Protein AF-0000000084445147 (afdb_homodimer)

Structure (mmCIF, N/CA/C/O backbone):
data_AF-0000000084445147-model_v1
#
loop_
_entity.id
_entity.type
_entity.pdbx_description
1 polymer 'YCII-related domain-containing protein'
#
loop_
_atom_site.group_PDB
_atom_site.id
_atom_site.type_symbol
_atom_site.label_atom_id
_atom_site.label_alt_id
_atom_site.label_comp_id
_atom_site.label_asym_id
_atom_site.label_entity_id
_atom_site.label_seq_id
_atom_site.pdbx_PDB_ins_code
_atom_site.Cartn_x
_atom_site.Cartn_y
_atom_site.Cartn_z
_atom_site.occupancy
_atom_site.B_iso_or_equiv
_atom_site.auth_seq_id
_atom_site.auth_comp_id
_atom_site.auth_asym_id
_atom_site.auth_atom_id
_atom_site.pdbx_PDB_model_num
ATOM 1 N N . MET A 1 1 ? 4.684 5.816 -13.812 1 94.81 1 MET A N 1
ATOM 2 C CA . MET A 1 1 ? 4.074 6.375 -12.609 1 94.81 1 MET A CA 1
ATOM 3 C C . MET A 1 1 ? 3.615 5.262 -11.672 1 94.81 1 MET A C 1
ATOM 5 O O . MET A 1 1 ? 3.178 4.203 -12.125 1 94.81 1 MET A O 1
ATOM 9 N N . PRO A 1 2 ? 3.645 5.453 -10.352 1 98.25 2 PRO A N 1
ATOM 10 C CA . PRO A 1 2 ? 3.295 4.391 -9.398 1 98.25 2 PRO A CA 1
ATOM 11 C C . PRO A 1 2 ? 1.787 4.203 -9.258 1 98.25 2 PRO A C 1
ATOM 13 O O . PRO A 1 2 ? 1.031 5.176 -9.328 1 98.25 2 PRO A O 1
ATOM 16 N N . PHE A 1 3 ? 1.364 3.01 -9.039 1 98.88 3 PHE A N 1
ATOM 17 C CA . PHE A 1 3 ? -0.008 2.613 -8.75 1 98.88 3 PHE A CA 1
ATOM 18 C C . PHE A 1 3 ? -0.056 1.665 -7.559 1 98.88 3 PHE A C 1
ATOM 20 O O . PHE A 1 3 ? 0.741 0.729 -7.473 1 98.88 3 PHE A O 1
ATOM 27 N N . MET A 1 4 ? -0.924 1.934 -6.645 1 98.94 4 MET A N 1
ATOM 28 C CA . MET A 1 4 ? -1.245 0.928 -5.637 1 98.94 4 MET A CA 1
ATOM 29 C C . MET A 1 4 ? -2.209 -0.114 -6.191 1 98.94 4 MET A C 1
ATOM 31 O O . MET A 1 4 ? -3.234 0.235 -6.781 1 98.94 4 MET A O 1
ATOM 35 N N . VAL A 1 5 ? -1.89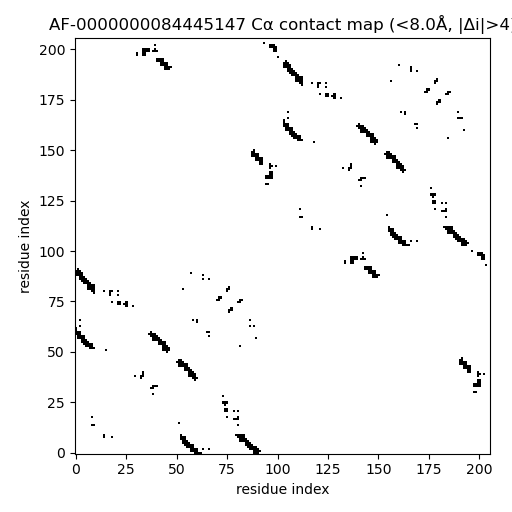1 -1.347 -6.051 1 98.94 5 VAL A N 1
ATOM 36 C CA . VAL A 1 5 ? -2.781 -2.471 -6.32 1 98.94 5 VAL A CA 1
ATOM 37 C C . VAL A 1 5 ? -3.15 -3.162 -5.008 1 98.94 5 VAL A C 1
ATOM 39 O O . VAL A 1 5 ? -2.273 -3.619 -4.273 1 98.94 5 VAL A O 1
ATOM 42 N N . LEU A 1 6 ? -4.359 -3.141 -4.695 1 98.94 6 LEU A N 1
ATOM 43 C CA . LEU A 1 6 ? -4.922 -3.891 -3.578 1 98.94 6 LEU A CA 1
ATOM 44 C C . LEU A 1 6 ? -5.816 -5.02 -4.078 1 98.94 6 LEU A C 1
ATOM 46 O O . LEU A 1 6 ? -6.812 -4.773 -4.766 1 98.94 6 LEU A O 1
ATOM 50 N N . ALA A 1 7 ? -5.434 -6.203 -3.768 1 98.94 7 ALA A N 1
ATOM 51 C CA . ALA A 1 7 ? -6.145 -7.359 -4.301 1 98.94 7 ALA A CA 1
ATOM 52 C C . ALA A 1 7 ? -6.48 -8.352 -3.195 1 98.94 7 ALA A C 1
ATOM 54 O O . ALA A 1 7 ? -5.594 -8.805 -2.465 1 98.94 7 ALA A O 1
ATOM 55 N N . TYR A 1 8 ? -7.711 -8.727 -3.074 1 98.88 8 TYR A N 1
ATOM 56 C CA . TYR A 1 8 ? -8.148 -9.688 -2.068 1 98.88 8 TYR A CA 1
ATOM 57 C C . TYR A 1 8 ? -8.414 -11.047 -2.691 1 98.88 8 TYR A C 1
ATOM 59 O O . TYR A 1 8 ? -8.945 -11.141 -3.801 1 98.88 8 TYR A O 1
ATOM 67 N N . ASP A 1 9 ? -8.055 -12.008 -1.908 1 98.88 9 ASP A N 1
ATOM 68 C CA . ASP A 1 9 ? -8.266 -13.398 -2.318 1 98.88 9 ASP A CA 1
ATOM 69 C C . ASP A 1 9 ? -9.75 -13.75 -2.318 1 98.88 9 ASP A C 1
ATOM 71 O O . ASP A 1 9 ? -10.547 -13.109 -1.633 1 98.88 9 ASP A O 1
ATOM 75 N N . GLY A 1 10 ? -10.031 -14.758 -3.174 1 98.62 10 GLY A N 1
ATOM 76 C CA . GLY A 1 10 ? -11.344 -15.359 -3.008 1 98.62 10 GLY A CA 1
ATOM 77 C C . GLY A 1 10 ? -11.617 -15.82 -1.589 1 98.62 10 GLY A C 1
ATOM 78 O O . GLY A 1 10 ? -10.688 -16.031 -0.81 1 98.62 10 GLY A O 1
ATOM 79 N N . LYS A 1 11 ? -12.922 -15.984 -1.274 1 97.44 11 LYS A N 1
ATOM 80 C CA . LYS A 1 11 ? -13.281 -16.312 0.104 1 97.44 11 LYS A CA 1
ATOM 81 C C . LYS A 1 11 ? -13.797 -17.734 0.216 1 97.44 11 LYS A C 1
ATOM 83 O O . LYS A 1 11 ? -14.117 -18.203 1.312 1 97.44 11 LYS A O 1
ATOM 88 N N . ASP A 1 12 ? -13.859 -18.422 -0.897 1 98 12 ASP A N 1
ATOM 89 C CA . ASP A 1 12 ? -14.352 -19.797 -0.892 1 98 12 ASP A CA 1
ATOM 90 C C . ASP A 1 12 ? -13.336 -20.734 -0.235 1 98 12 ASP A C 1
ATOM 92 O O . ASP A 1 12 ? -12.188 -20.359 -0.016 1 98 12 ASP A O 1
ATOM 96 N N . ALA A 1 13 ? -13.711 -21.969 0.063 1 97.69 13 ALA A N 1
ATOM 97 C CA . ALA A 1 13 ? -12.914 -22.938 0.823 1 97.69 13 ALA A CA 1
ATOM 98 C C . ALA A 1 13 ? -11.633 -23.297 0.086 1 97.69 13 ALA A C 1
ATOM 100 O O . ALA A 1 13 ? -10.633 -23.656 0.709 1 97.69 13 ALA A O 1
ATOM 101 N N . GLU A 1 14 ? -11.555 -23.141 -1.225 1 97.94 14 GLU A N 1
ATOM 102 C CA . GLU A 1 14 ? -10.406 -23.547 -2.033 1 97.94 14 GLU A CA 1
ATOM 103 C C . GLU A 1 14 ? -9.406 -22.406 -2.197 1 97.94 14 GLU A C 1
ATOM 105 O O . GLU A 1 14 ? -8.312 -22.609 -2.719 1 97.94 14 GLU A O 1
ATOM 110 N N . ALA A 1 15 ? -9.727 -21.281 -1.734 1 97.88 15 ALA A N 1
ATOM 111 C CA . ALA A 1 15 ? -8.938 -20.078 -1.981 1 97.88 15 ALA A CA 1
ATOM 112 C C . ALA A 1 15 ? -7.52 -20.234 -1.439 1 97.88 15 ALA A C 1
ATOM 114 O O . ALA A 1 15 ? -6.547 -19.938 -2.141 1 97.88 15 ALA A O 1
ATOM 115 N N . PRO A 1 16 ? -7.41 -20.734 -0.18 1 97.69 16 PRO A N 1
ATOM 116 C CA . PRO A 1 16 ? -6.039 -20.859 0.322 1 97.69 16 PRO A CA 1
ATOM 117 C C . PRO A 1 16 ? -5.188 -21.812 -0.513 1 97.69 16 PRO A C 1
ATOM 119 O O . PRO A 1 16 ? -4.02 -21.516 -0.79 1 97.69 16 PRO A O 1
ATOM 122 N N . ALA A 1 17 ? -5.691 -22.875 -0.902 1 98.12 17 ALA A N 1
ATOM 123 C CA . ALA A 1 17 ? -4.957 -23.844 -1.714 1 98.12 17 ALA A CA 1
ATOM 124 C C . ALA A 1 17 ? -4.605 -23.25 -3.078 1 98.12 17 ALA A C 1
ATOM 126 O O . ALA A 1 17 ? -3.516 -23.5 -3.604 1 98.12 17 ALA A O 1
ATOM 127 N N . ARG A 1 18 ? -5.551 -22.5 -3.713 1 98.06 18 ARG A N 1
ATOM 128 C CA . ARG A 1 18 ? -5.309 -21.828 -4.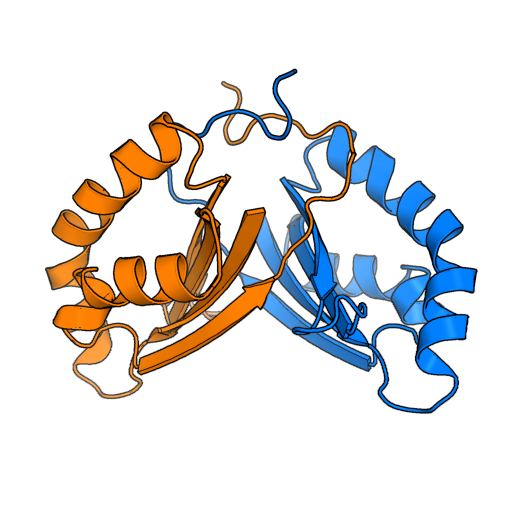988 1 98.06 18 ARG A CA 1
ATOM 129 C C . ARG A 1 18 ? -4.125 -20.875 -4.891 1 98.06 18 ARG A C 1
ATOM 131 O O . ARG A 1 18 ? -3.273 -20.828 -5.781 1 98.06 18 ARG A O 1
ATOM 138 N N . ARG A 1 19 ? -4.062 -20.094 -3.836 1 98.81 19 ARG A N 1
ATOM 139 C CA . ARG A 1 19 ? -2.959 -19.156 -3.633 1 98.81 19 ARG A CA 1
ATOM 140 C C . ARG A 1 19 ? -1.632 -19.891 -3.502 1 98.81 19 ARG A C 1
ATOM 142 O O . ARG A 1 19 ? -0.643 -19.516 -4.137 1 98.81 19 ARG A O 1
ATOM 149 N N . GLN A 1 20 ? -1.621 -20.891 -2.641 1 98.5 20 GLN A N 1
ATOM 150 C CA . GLN A 1 20 ? -0.388 -21.641 -2.414 1 98.5 20 GLN A CA 1
ATOM 151 C C . GLN A 1 20 ? 0.131 -22.25 -3.713 1 98.5 20 GLN A C 1
ATOM 153 O O . GLN A 1 20 ? 1.334 -22.234 -3.98 1 98.5 20 GLN A O 1
ATOM 158 N N . ALA A 1 21 ? -0.75 -22.766 -4.523 1 98.69 21 ALA A N 1
ATOM 159 C CA . ALA A 1 21 ? -0.381 -23.422 -5.773 1 98.69 21 ALA A CA 1
ATOM 160 C C . ALA A 1 21 ? 0.198 -22.406 -6.77 1 98.69 21 ALA A C 1
ATOM 162 O O . ALA A 1 21 ? 1.104 -22.75 -7.539 1 98.69 21 ALA A O 1
ATOM 163 N N . ALA A 1 22 ? -0.316 -21.203 -6.789 1 98.81 22 ALA A N 1
ATOM 164 C CA . ALA A 1 22 ? 0.065 -20.188 -7.77 1 98.81 22 ALA A CA 1
ATOM 165 C C . ALA A 1 22 ? 1.296 -19.422 -7.309 1 98.81 22 ALA A C 1
ATOM 167 O O . ALA A 1 22 ? 1.925 -18.703 -8.102 1 98.81 22 ALA A O 1
ATOM 168 N N . ARG A 1 23 ? 1.637 -19.531 -6.074 1 98.69 23 ARG A N 1
ATOM 169 C CA . ARG A 1 23 ? 2.57 -18.641 -5.406 1 98.69 23 ARG A CA 1
ATOM 170 C C . ARG A 1 23 ? 3.949 -18.688 -6.055 1 98.69 23 ARG A C 1
ATOM 172 O O . ARG A 1 23 ? 4.555 -17.656 -6.332 1 98.69 23 ARG A O 1
ATOM 179 N N . PRO A 1 24 ? 4.492 -19.922 -6.363 1 98.75 24 PRO A N 1
ATOM 180 C CA . PRO A 1 24 ? 5.824 -19.938 -6.973 1 98.75 24 PRO A CA 1
ATOM 181 C C . PRO A 1 24 ? 5.871 -19.188 -8.305 1 98.75 24 PRO A C 1
ATOM 183 O O . PRO A 1 24 ? 6.809 -18.422 -8.547 1 98.75 24 PRO A O 1
ATOM 186 N N . ALA A 1 25 ? 4.91 -19.344 -9.148 1 98.81 25 ALA A N 1
ATOM 187 C CA . ALA A 1 25 ? 4.871 -18.656 -10.438 1 98.81 25 ALA A CA 1
ATOM 188 C C . ALA A 1 25 ? 4.676 -17.156 -10.25 1 98.81 25 ALA A C 1
ATOM 190 O O . ALA A 1 25 ? 5.258 -16.359 -10.984 1 98.81 25 ALA A O 1
ATOM 191 N N . HIS A 1 26 ? 3.814 -16.766 -9.328 1 98.88 26 HIS A N 1
ATOM 192 C CA . HIS A 1 26 ? 3.629 -15.359 -8.992 1 98.88 26 HIS A CA 1
ATOM 193 C C . HIS A 1 26 ? 4.938 -14.727 -8.539 1 98.88 26 HIS A C 1
ATOM 195 O O . HIS A 1 26 ? 5.309 -13.648 -9.008 1 98.88 26 HIS A O 1
ATOM 201 N N . PHE A 1 27 ? 5.605 -15.391 -7.66 1 98.62 27 PHE A N 1
ATOM 202 C CA . PHE A 1 27 ? 6.859 -14.875 -7.129 1 98.62 27 PHE A CA 1
ATOM 203 C C . PHE A 1 27 ? 7.902 -14.75 -8.234 1 98.62 27 PHE A C 1
ATOM 205 O O . PHE A 1 27 ? 8.648 -13.773 -8.281 1 98.62 27 PHE A O 1
ATOM 212 N N . ALA A 1 28 ? 7.996 -15.797 -9.102 1 98.5 28 ALA A N 1
ATOM 213 C CA . ALA A 1 28 ? 8.93 -15.75 -10.227 1 98.5 28 ALA A CA 1
ATOM 214 C C . ALA A 1 28 ? 8.656 -14.539 -11.109 1 98.5 28 ALA A C 1
ATOM 216 O O . ALA A 1 28 ? 9.586 -13.961 -11.688 1 98.5 28 ALA A O 1
ATOM 217 N N . ARG A 1 29 ? 7.41 -14.203 -11.211 1 98.38 29 ARG A N 1
ATOM 218 C CA . ARG A 1 29 ? 7.004 -13.094 -12.062 1 98.38 29 ARG A CA 1
ATOM 219 C C . ARG A 1 29 ? 7.355 -11.75 -11.414 1 98.38 29 ARG A C 1
ATOM 221 O O . ARG A 1 29 ? 7.801 -10.828 -12.102 1 98.38 29 ARG A O 1
ATOM 228 N N . VAL A 1 30 ? 7.184 -11.633 -10.109 1 98.56 30 VAL A N 1
ATOM 229 C CA . VAL A 1 30 ? 7.309 -10.32 -9.492 1 98.56 30 VAL A CA 1
ATOM 230 C C . VAL A 1 30 ? 8.758 -10.07 -9.078 1 98.56 30 VAL A C 1
ATOM 232 O O . VAL A 1 30 ? 9.172 -8.93 -8.875 1 98.56 30 VAL A O 1
ATOM 235 N N . ALA A 1 31 ? 9.562 -11.094 -8.961 1 98.5 31 ALA A N 1
ATOM 236 C CA . ALA A 1 31 ? 10.953 -10.945 -8.523 1 98.5 31 ALA A CA 1
ATOM 237 C C . ALA A 1 31 ? 11.719 -10.008 -9.445 1 98.5 31 ALA A C 1
ATOM 239 O O . ALA A 1 31 ? 12.328 -9.031 -8.992 1 98.5 31 ALA A O 1
ATOM 240 N N . PRO A 1 32 ? 11.703 -10.25 -10.773 1 98.38 32 PRO A N 1
ATOM 241 C CA . PRO A 1 32 ? 12.422 -9.32 -11.64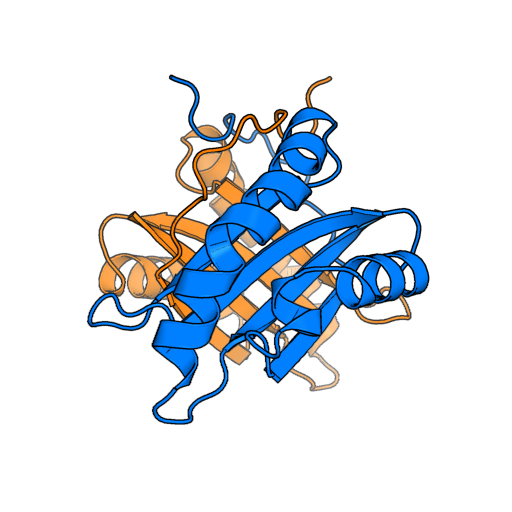1 1 98.38 32 PRO A CA 1
ATOM 242 C C . PRO A 1 32 ? 11.836 -7.906 -11.594 1 98.38 32 PRO A C 1
ATOM 244 O O . PRO A 1 32 ? 12.547 -6.934 -11.867 1 98.38 32 PRO A O 1
ATOM 247 N N . GLU A 1 33 ? 10.562 -7.715 -11.352 1 98.38 33 GLU A N 1
ATOM 248 C CA . GLU A 1 33 ? 9.961 -6.395 -11.211 1 98.38 33 GLU A CA 1
ATOM 249 C C . GLU A 1 33 ? 10.562 -5.629 -10.039 1 98.38 33 GLU A C 1
ATOM 251 O O . GLU A 1 33 ? 10.781 -4.418 -10.133 1 98.38 33 GLU A O 1
ATOM 256 N N . ALA A 1 34 ? 10.789 -6.332 -8.945 1 98.31 34 ALA A N 1
ATOM 257 C CA . ALA A 1 34 ? 11.438 -5.707 -7.797 1 98.31 34 ALA A CA 1
ATOM 258 C C . ALA A 1 34 ? 12.875 -5.309 -8.125 1 98.31 34 ALA A C 1
ATOM 260 O O . ALA A 1 34 ? 13.297 -4.188 -7.828 1 98.31 34 ALA A O 1
ATOM 261 N N . GLU A 1 35 ? 13.57 -6.188 -8.789 1 97.25 35 GLU A N 1
ATOM 262 C CA . GLU A 1 35 ? 14.969 -5.957 -9.125 1 97.25 35 GLU A CA 1
ATOM 263 C C . GLU A 1 35 ? 15.125 -4.773 -10.078 1 97.25 35 GLU A C 1
ATOM 265 O O . GLU A 1 35 ? 16.109 -4.031 -10 1 97.25 35 GLU A O 1
ATOM 270 N N . SER A 1 36 ? 14.188 -4.602 -10.992 1 97.19 36 SER A N 1
ATOM 271 C CA . SER A 1 36 ? 14.258 -3.531 -11.984 1 97.19 36 SER A CA 1
ATOM 272 C C . SER A 1 36 ? 13.781 -2.205 -11.398 1 97.19 36 SER A C 1
ATOM 274 O O . SER A 1 36 ? 14 -1.146 -11.992 1 97.19 36 SER A O 1
ATOM 276 N N . GLY A 1 37 ? 13.062 -2.283 -10.328 1 97 37 GLY A N 1
ATOM 277 C CA . GLY A 1 37 ? 12.523 -1.08 -9.719 1 97 37 GLY A CA 1
ATOM 278 C C . GLY A 1 37 ? 11.086 -0.803 -10.109 1 97 37 GLY A C 1
ATOM 279 O O . GLY A 1 37 ? 10.508 0.207 -9.703 1 97 37 GLY A O 1
ATOM 280 N N . ARG A 1 38 ? 10.516 -1.676 -10.883 1 98.31 38 ARG A N 1
ATOM 281 C CA . ARG A 1 38 ? 9.125 -1.498 -11.281 1 98.31 38 ARG A CA 1
ATOM 282 C C . ARG A 1 38 ? 8.172 -1.891 -10.156 1 98.31 38 ARG A C 1
ATOM 284 O O . ARG A 1 38 ? 7.035 -1.42 -10.109 1 98.31 38 ARG A O 1
ATOM 291 N N . LEU A 1 39 ? 8.531 -2.842 -9.344 1 98.62 39 LEU A N 1
ATOM 292 C CA . LEU A 1 39 ? 7.828 -3.139 -8.102 1 98.62 39 LEU A CA 1
ATOM 293 C C . LEU A 1 39 ? 8.5 -2.438 -6.922 1 98.62 39 LEU A C 1
ATOM 295 O O . LEU A 1 39 ? 9.609 -2.799 -6.531 1 98.62 39 LEU A O 1
ATOM 299 N N . LEU A 1 40 ? 7.832 -1.494 -6.371 1 98.69 40 LEU A N 1
ATOM 300 C CA . LEU A 1 40 ? 8.438 -0.672 -5.332 1 98.69 40 LEU A CA 1
ATOM 301 C C . LEU A 1 40 ? 8.344 -1.358 -3.971 1 98.69 40 LEU A C 1
ATOM 303 O O . LEU A 1 40 ? 9.219 -1.187 -3.121 1 98.69 40 LEU A O 1
ATOM 307 N N . ILE A 1 41 ? 7.301 -2.061 -3.721 1 98.75 41 ILE A N 1
ATOM 308 C CA . ILE A 1 41 ? 7.027 -2.855 -2.527 1 98.75 41 ILE A CA 1
ATOM 309 C C . ILE A 1 41 ? 5.859 -3.805 -2.799 1 98.75 41 ILE A C 1
ATOM 311 O O . ILE A 1 41 ? 4.977 -3.496 -3.602 1 98.75 41 ILE A O 1
ATOM 315 N N . GLY A 1 42 ? 5.828 -4.938 -2.213 1 98.81 42 GLY A N 1
ATOM 316 C CA . GLY A 1 42 ? 4.719 -5.867 -2.334 1 98.81 42 GLY A CA 1
ATOM 317 C C . GLY A 1 42 ? 4.738 -6.961 -1.281 1 98.81 42 GLY A C 1
ATOM 318 O O . GLY A 1 42 ? 5.773 -7.219 -0.668 1 98.81 42 GLY A O 1
ATOM 319 N N . GLY A 1 43 ? 3.678 -7.574 -1.117 1 98.69 43 GLY A N 1
ATOM 320 C CA . GLY A 1 43 ? 3.572 -8.688 -0.189 1 98.69 43 GLY A CA 1
ATOM 321 C C . GLY A 1 43 ? 2.141 -9.023 0.185 1 98.69 43 GLY A C 1
ATOM 322 O O . GLY A 1 43 ? 1.208 -8.336 -0.232 1 98.69 43 GLY A O 1
ATOM 323 N N . PRO A 1 44 ? 1.983 -10.094 0.899 1 98.81 44 PRO A N 1
ATOM 324 C CA . PRO A 1 44 ? 0.644 -10.539 1.295 1 98.81 44 PRO A CA 1
ATOM 325 C C . PRO A 1 44 ? 0.061 -9.703 2.434 1 98.81 44 PRO A C 1
ATOM 327 O O . PRO A 1 44 ? 0.807 -9.18 3.266 1 98.81 44 PRO A O 1
ATOM 330 N N . LEU A 1 45 ? -1.237 -9.555 2.395 1 98.81 45 LEU A N 1
ATOM 331 C CA . LEU A 1 45 ? -2.055 -9.109 3.52 1 98.81 45 LEU A CA 1
ATOM 332 C C . LEU A 1 45 ? -2.574 -10.305 4.316 1 98.81 45 LEU A C 1
ATOM 334 O O . LEU A 1 45 ? -2.955 -11.32 3.736 1 98.81 45 LEU A O 1
ATOM 338 N N . THR A 1 46 ? -2.545 -10.172 5.641 1 98.06 46 THR A N 1
ATOM 339 C CA . THR A 1 46 ? -3.037 -11.258 6.477 1 98.06 46 THR A CA 1
ATOM 340 C C . THR A 1 46 ? -4.098 -10.758 7.453 1 98.06 46 THR A C 1
ATOM 342 O O . THR A 1 46 ? -4.176 -9.562 7.73 1 98.06 46 THR A O 1
ATOM 345 N N . ASP A 1 47 ? -4.973 -11.672 7.863 1 96.38 47 ASP A N 1
ATOM 346 C CA . ASP A 1 47 ? -5.902 -11.336 8.938 1 96.38 47 ASP A CA 1
ATOM 347 C C . ASP A 1 47 ? -5.25 -11.508 10.305 1 96.38 47 ASP A C 1
ATOM 349 O O . ASP A 1 47 ? -4.035 -11.695 10.398 1 96.38 47 ASP A O 1
ATOM 353 N N . ALA A 1 48 ? -6.004 -11.352 11.367 1 91 48 ALA A N 1
ATOM 354 C CA . ALA A 1 48 ? -5.488 -11.336 12.727 1 91 48 ALA A CA 1
ATOM 355 C C . ALA A 1 48 ? -4.867 -12.68 13.094 1 91 48 ALA A C 1
ATOM 357 O O . ALA A 1 48 ? -3.992 -12.75 13.961 1 91 48 ALA A O 1
ATOM 358 N N . ASP A 1 49 ? -5.254 -13.734 12.391 1 93.31 49 ASP A N 1
ATOM 359 C CA . ASP A 1 49 ? -4.754 -15.078 12.672 1 93.31 49 ASP A CA 1
ATOM 360 C C . ASP A 1 49 ? -3.562 -15.422 11.781 1 93.31 49 ASP A C 1
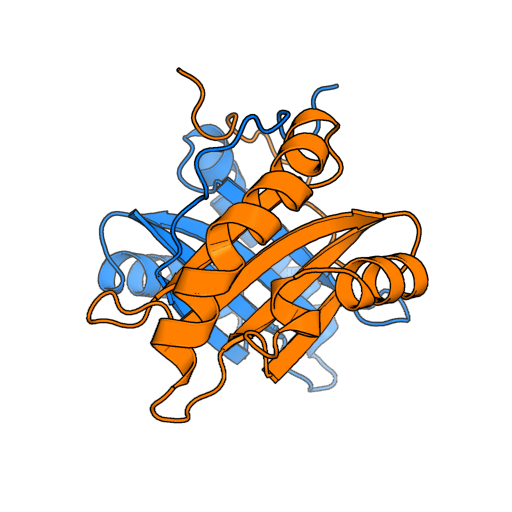ATOM 362 O O . ASP A 1 49 ? -3.041 -16.531 11.836 1 93.31 49 ASP A O 1
ATOM 366 N N . GLY A 1 50 ? -3.17 -14.562 10.914 1 94.69 50 GLY A N 1
ATOM 367 C CA . GLY A 1 50 ? -2 -14.781 10.078 1 94.69 50 GLY A CA 1
ATOM 368 C C . GLY A 1 50 ? -2.336 -15.398 8.734 1 94.69 50 GLY A C 1
ATOM 369 O O . GLY A 1 50 ? -1.439 -15.695 7.941 1 94.69 50 GLY A O 1
ATOM 370 N N . ARG A 1 51 ? -3.602 -15.602 8.57 1 96.12 51 ARG A N 1
ATOM 371 C CA . ARG A 1 51 ? -4.004 -16.172 7.289 1 96.12 51 ARG A CA 1
ATOM 372 C C . ARG A 1 51 ? -3.902 -15.125 6.18 1 96.12 51 ARG A C 1
ATOM 374 O O . ARG A 1 51 ? -4.379 -14 6.332 1 96.12 51 ARG A O 1
ATOM 381 N N . MET A 1 52 ? -3.357 -15.516 5.078 1 98.44 52 MET A N 1
ATOM 382 C CA . MET A 1 52 ? -3.271 -14.625 3.932 1 98.44 52 MET A CA 1
ATOM 383 C C . MET A 1 52 ? -4.652 -14.375 3.33 1 98.44 52 MET A C 1
ATOM 385 O O . MET A 1 52 ? -5.387 -15.32 3.039 1 98.44 52 MET A O 1
ATOM 389 N N . ILE A 1 53 ? -5.012 -13.148 3.129 1 98.69 53 ILE A N 1
ATOM 390 C CA . ILE A 1 53 ? -6.352 -12.82 2.652 1 98.69 53 ILE A CA 1
ATOM 391 C C . ILE A 1 53 ? -6.258 -11.969 1.387 1 98.69 53 ILE A C 1
ATOM 393 O O . ILE A 1 53 ? -7.277 -11.578 0.817 1 98.69 53 ILE A O 1
ATOM 397 N N . GLY A 1 54 ? -5.102 -11.625 0.913 1 98.88 54 GLY A N 1
ATOM 398 C CA . GLY A 1 54 ? -4.871 -10.766 -0.24 1 98.88 54 GLY A CA 1
ATOM 399 C C . GLY A 1 54 ? -3.447 -10.258 -0.333 1 98.88 54 GLY A C 1
ATOM 400 O O . GLY A 1 54 ? -2.531 -10.859 0.238 1 98.88 54 GLY A O 1
ATOM 401 N N . SER A 1 55 ? -3.266 -9.227 -1.149 1 98.94 55 SER A N 1
ATOM 402 C CA . SER A 1 55 ? -1.954 -8.633 -1.393 1 98.94 55 SER A CA 1
ATOM 403 C C . SER A 1 55 ? -2.059 -7.129 -1.621 1 98.94 55 SER A C 1
ATOM 405 O O . SER A 1 55 ? -3.107 -6.629 -2.037 1 98.94 55 SER A O 1
ATOM 407 N N . MET A 1 56 ? -1.043 -6.52 -1.271 1 98.94 56 MET A N 1
ATOM 408 C CA . MET A 1 56 ? -0.84 -5.137 -1.69 1 98.94 56 MET A CA 1
ATOM 409 C C . MET A 1 56 ? 0.511 -4.969 -2.377 1 98.94 56 MET A C 1
ATOM 411 O O . MET A 1 56 ? 1.511 -5.539 -1.938 1 98.94 56 MET A O 1
ATOM 415 N N . MET A 1 57 ? 0.549 -4.199 -3.443 1 98.94 57 MET A N 1
ATOM 416 C CA . MET A 1 57 ? 1.765 -3.873 -4.184 1 98.94 57 MET A CA 1
ATOM 417 C C . MET A 1 57 ? 1.716 -2.439 -4.699 1 98.94 57 MET A C 1
ATOM 419 O O . MET A 1 57 ? 0.635 -1.893 -4.926 1 98.94 57 MET A O 1
ATOM 423 N N . VAL A 1 58 ? 2.828 -1.869 -4.863 1 98.94 58 VAL A N 1
ATOM 424 C CA . VAL A 1 58 ? 2.969 -0.625 -5.613 1 98.94 58 VAL A CA 1
ATOM 425 C C . VAL A 1 58 ? 3.805 -0.87 -6.867 1 98.94 58 VAL A C 1
ATOM 427 O O . VAL A 1 58 ? 4.992 -1.187 -6.777 1 98.94 58 VAL A O 1
ATOM 430 N N . LEU A 1 59 ? 3.156 -0.745 -7.984 1 98.81 59 LEU A N 1
ATOM 431 C CA . LEU A 1 59 ? 3.781 -0.958 -9.289 1 98.81 59 LEU A CA 1
ATOM 432 C C . LEU A 1 59 ? 4.039 0.371 -9.992 1 98.81 59 LEU A C 1
ATOM 434 O O . LEU A 1 59 ? 3.17 1.244 -10.016 1 98.81 59 LEU A O 1
ATOM 438 N N . ASP A 1 60 ? 5.258 0.524 -10.516 1 98.5 60 ASP A N 1
ATOM 439 C CA . ASP A 1 60 ? 5.629 1.675 -11.328 1 98.5 60 ASP A CA 1
ATOM 440 C C . ASP A 1 60 ? 5.574 1.333 -12.82 1 98.5 60 ASP A C 1
ATOM 442 O O . ASP A 1 60 ? 6.527 0.773 -13.367 1 98.5 60 ASP A O 1
ATOM 446 N N . LEU A 1 61 ? 4.465 1.591 -13.453 1 98.38 61 LEU A N 1
ATOM 447 C CA . LEU A 1 61 ? 4.203 1.327 -14.859 1 98.38 61 LEU A CA 1
ATOM 448 C C . LEU A 1 61 ? 3.689 2.582 -15.562 1 98.38 61 LEU A C 1
ATOM 450 O O . LEU A 1 61 ? 3.291 3.547 -14.906 1 98.38 61 LEU A O 1
ATOM 454 N N . PRO A 1 62 ? 3.699 2.658 -16.844 1 98 62 PRO A N 1
ATOM 455 C CA . PRO A 1 62 ? 3.516 3.916 -17.562 1 98 62 PRO A CA 1
ATOM 456 C C . PRO A 1 62 ? 2.133 4.527 -17.344 1 98 62 PRO A C 1
ATOM 458 O O . PRO A 1 62 ? 1.969 5.746 -17.453 1 98 62 PRO A O 1
ATOM 461 N N . ASN A 1 63 ? 1.112 3.742 -17.172 1 97.19 63 ASN A N 1
ATOM 462 C CA . ASN A 1 63 ? -0.262 4.18 -16.938 1 97.19 63 ASN A CA 1
ATOM 463 C C . ASN A 1 63 ? -1.123 3.053 -16.375 1 97.19 63 ASN A C 1
ATOM 465 O O . ASN A 1 63 ? -0.65 1.927 -16.219 1 97.19 63 ASN A O 1
ATOM 469 N N . GLU A 1 64 ? -2.375 3.43 -16.078 1 97.44 64 GLU A N 1
ATOM 470 C CA . GLU A 1 64 ? -3.271 2.465 -15.461 1 97.44 64 GLU A CA 1
ATOM 471 C C . GLU A 1 64 ? -3.557 1.29 -16.391 1 97.44 64 GLU A C 1
ATOM 473 O O . GLU A 1 64 ? -3.668 0.148 -15.945 1 97.44 64 GLU A O 1
ATOM 478 N N . ALA A 1 65 ? -3.756 1.553 -17.672 1 98.12 65 ALA A N 1
ATOM 479 C CA . ALA A 1 65 ? -3.984 0.485 -18.656 1 98.12 65 ALA A CA 1
ATOM 480 C C . ALA A 1 65 ? -2.854 -0.538 -18.609 1 98.12 65 ALA A C 1
ATOM 482 O O . ALA A 1 65 ? -3.096 -1.744 -18.703 1 98.12 65 ALA A O 1
ATOM 483 N N . ALA A 1 66 ? -1.592 -0.107 -18.484 1 98.62 66 ALA A N 1
ATOM 484 C CA . ALA A 1 66 ? -0.436 -0.994 -18.391 1 98.62 66 ALA A CA 1
ATOM 485 C C . ALA A 1 66 ? -0.509 -1.855 -17.125 1 98.62 66 ALA A C 1
ATOM 487 O O . ALA A 1 66 ? -0.124 -3.027 -17.141 1 98.62 66 ALA A O 1
ATOM 488 N N . VAL A 1 67 ? -0.993 -1.312 -16.031 1 98.75 67 VAL A N 1
ATOM 489 C CA . VAL A 1 67 ? -1.145 -2.062 -14.789 1 98.75 67 VAL A CA 1
ATOM 490 C C . VAL A 1 67 ? -2.166 -3.182 -14.984 1 98.75 67 VAL A C 1
ATOM 492 O O . VAL A 1 67 ? -1.918 -4.328 -14.609 1 98.75 67 VAL A O 1
ATOM 495 N N . HIS A 1 68 ? -3.303 -2.834 -15.594 1 98.56 68 HIS A N 1
ATOM 496 C CA . HIS A 1 68 ? -4.336 -3.838 -15.812 1 98.56 68 HIS A CA 1
ATOM 497 C C . HIS A 1 68 ? -3.844 -4.934 -16.75 1 98.56 68 HIS A C 1
ATOM 499 O O . HIS A 1 68 ? -4.148 -6.113 -16.547 1 98.56 68 HIS A O 1
ATOM 505 N N . ALA A 1 69 ? -3.1 -4.535 -17.766 1 98.69 69 ALA A N 1
ATOM 506 C CA . ALA A 1 69 ? -2.508 -5.531 -18.656 1 98.69 69 ALA A CA 1
ATOM 507 C C . ALA A 1 69 ? -1.535 -6.43 -17.906 1 98.69 69 ALA A C 1
ATOM 509 O O . ALA A 1 69 ? -1.524 -7.648 -18.109 1 98.69 69 ALA A O 1
ATOM 510 N N . TRP A 1 70 ? -0.721 -5.836 -17.094 1 98.75 70 TRP A N 1
ATOM 511 C CA . TRP A 1 70 ? 0.222 -6.586 -16.266 1 98.75 70 TRP 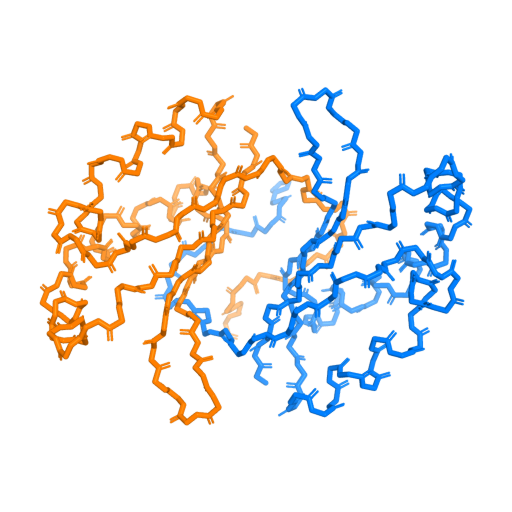A CA 1
ATOM 512 C C . TRP A 1 70 ? -0.508 -7.57 -15.359 1 98.75 70 TRP A C 1
ATOM 514 O O . TRP A 1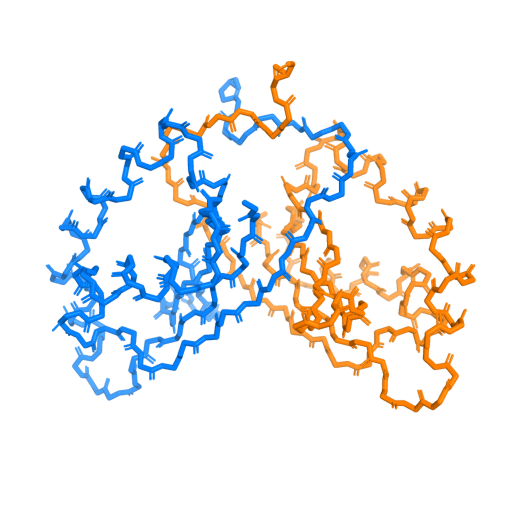 70 ? -0.131 -8.742 -15.273 1 98.75 70 TRP A O 1
ATOM 524 N N . LEU A 1 71 ? -1.588 -7.129 -14.727 1 98.81 71 LEU A N 1
ATOM 525 C CA . LEU A 1 71 ? -2.371 -7.945 -13.805 1 98.81 71 LEU A CA 1
ATOM 526 C C . LEU A 1 71 ? -3.02 -9.117 -14.531 1 98.81 71 LEU A C 1
ATOM 528 O O . LEU A 1 71 ? -3.061 -10.234 -14.016 1 98.81 71 LEU A O 1
ATOM 532 N N . ALA A 1 72 ? -3.527 -8.859 -15.734 1 98.5 72 ALA A N 1
ATOM 533 C CA . ALA A 1 72 ? -4.242 -9.883 -16.5 1 98.5 72 ALA A CA 1
ATOM 534 C C . ALA A 1 72 ? -3.35 -11.094 -16.766 1 98.5 72 ALA A C 1
ATOM 536 O O . ALA A 1 72 ? -3.844 -12.211 -16.922 1 98.5 72 ALA A O 1
ATOM 537 N N . ASP A 1 73 ? -2.061 -10.891 -16.703 1 98.38 73 ASP A N 1
ATOM 538 C CA . ASP A 1 73 ? -1.111 -11.953 -17.016 1 98.38 73 ASP A CA 1
ATOM 539 C C . ASP A 1 73 ? -0.544 -12.57 -15.734 1 98.38 73 ASP A C 1
ATOM 541 O O . ASP A 1 73 ? 0.208 -13.547 -15.797 1 98.38 73 ASP A O 1
ATOM 545 N N . ASP A 1 74 ? -0.864 -12.086 -14.648 1 98.81 74 ASP A N 1
ATOM 546 C CA . ASP A 1 74 ? -0.288 -12.578 -13.398 1 98.81 74 ASP A CA 1
ATOM 547 C C . ASP A 1 74 ? -0.918 -13.914 -12.992 1 98.81 74 ASP A C 1
ATOM 549 O O . ASP A 1 74 ? -2.139 -14.078 -13.062 1 98.81 74 ASP A O 1
ATOM 553 N N . PRO A 1 75 ? -0.133 -14.867 -12.523 1 98.88 75 PRO A N 1
ATOM 554 C CA . PRO A 1 75 ? -0.639 -16.172 -12.078 1 98.88 75 PRO A CA 1
ATOM 555 C C . PRO A 1 75 ? -1.768 -16.047 -11.062 1 98.88 75 PRO A C 1
ATOM 557 O O . PRO A 1 75 ? -2.691 -16.859 -11.055 1 98.88 75 PRO A O 1
ATOM 560 N N . TYR A 1 76 ? -1.74 -15.039 -10.125 1 98.94 76 TYR A N 1
ATOM 561 C CA . TYR A 1 76 ? -2.762 -14.875 -9.102 1 98.94 76 TYR A CA 1
ATOM 562 C C . TYR A 1 76 ? -4.098 -14.477 -9.719 1 98.94 76 TYR A C 1
ATOM 564 O O . TYR A 1 76 ? -5.16 -14.844 -9.203 1 98.94 76 TYR A O 1
ATOM 572 N N . VAL A 1 77 ? -4.07 -13.711 -10.844 1 98.75 77 VAL A N 1
ATOM 573 C CA . VAL A 1 77 ? -5.305 -13.383 -11.547 1 98.75 77 VAL A CA 1
ATO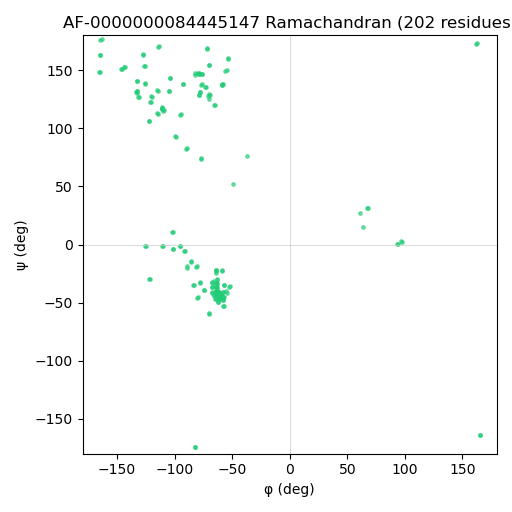M 574 C C . VAL A 1 77 ? -5.738 -14.562 -12.422 1 98.75 77 VAL A C 1
ATOM 576 O O . VAL A 1 77 ? -6.895 -14.984 -12.375 1 98.75 77 VAL A O 1
ATOM 579 N N . ARG A 1 78 ? -4.832 -15.148 -13.148 1 98.62 78 ARG A N 1
ATOM 580 C CA . ARG A 1 78 ? -5.125 -16.234 -14.086 1 98.62 78 ARG A CA 1
ATOM 581 C C . ARG A 1 78 ? -5.66 -17.453 -13.359 1 98.62 78 ARG A C 1
ATOM 583 O O . ARG A 1 78 ? -6.504 -18.188 -13.891 1 98.62 78 ARG A O 1
ATOM 590 N N . GLN A 1 79 ? -5.188 -17.656 -12.18 1 98.5 79 GLN A N 1
ATOM 591 C CA . GLN A 1 79 ? -5.586 -18.844 -11.438 1 98.5 79 GLN A CA 1
ATOM 592 C C . GLN A 1 79 ? -6.637 -18.516 -10.375 1 98.5 79 GLN A C 1
ATOM 594 O O . GLN A 1 79 ? -6.859 -19.297 -9.453 1 98.5 79 GLN A O 1
ATOM 599 N N . GLU A 1 80 ? -7.152 -17.344 -10.453 1 98.38 80 GLU A N 1
ATOM 600 C CA . GLU A 1 80 ? -8.328 -16.922 -9.703 1 98.38 80 GLU A CA 1
ATOM 601 C C . GLU A 1 80 ? -8.039 -16.859 -8.211 1 98.38 80 GLU A C 1
ATOM 603 O O . GLU A 1 80 ? -8.875 -17.266 -7.391 1 98.38 80 GLU A O 1
ATOM 608 N N . VAL A 1 81 ? -6.828 -16.547 -7.867 1 98.88 81 VAL A N 1
ATOM 609 C CA . VAL A 1 81 ? -6.492 -16.266 -6.473 1 98.88 81 VAL A CA 1
ATOM 610 C C . VAL A 1 81 ? -7.113 -14.938 -6.043 1 98.88 81 VAL A C 1
ATOM 612 O O . VAL A 1 81 ? -7.898 -14.891 -5.09 1 98.88 81 VAL A O 1
ATOM 615 N N . TRP A 1 82 ? -6.734 -13.867 -6.742 1 98.88 82 TRP A N 1
ATOM 616 C CA . TRP A 1 82 ? -7.293 -12.547 -6.492 1 98.88 82 TRP A CA 1
ATOM 617 C C . TRP A 1 82 ? -8.688 -12.414 -7.105 1 98.88 82 TRP A C 1
ATOM 619 O O . TRP A 1 82 ? -8.875 -12.711 -8.289 1 98.88 82 TRP A O 1
ATOM 629 N N . LYS A 1 83 ? -9.617 -11.922 -6.305 1 98.75 83 LYS A N 1
ATOM 630 C CA . LYS A 1 83 ? -10.992 -11.844 -6.781 1 98.75 83 LYS A CA 1
ATOM 631 C C . LYS A 1 83 ? -11.508 -10.406 -6.73 1 98.75 83 LYS A C 1
ATOM 633 O O . LYS A 1 83 ? -12.445 -10.047 -7.445 1 98.75 83 LYS A O 1
ATOM 638 N N . ASP A 1 84 ? -11.086 -9.586 -5.887 1 98.5 84 ASP A N 1
ATOM 639 C CA . ASP A 1 84 ? -11.422 -8.172 -5.746 1 98.5 84 ASP A CA 1
ATOM 640 C C . ASP A 1 84 ? -10.172 -7.301 -5.824 1 98.5 84 ASP A C 1
ATOM 642 O O . ASP A 1 84 ? -9.375 -7.258 -4.883 1 98.5 84 ASP A O 1
ATOM 646 N N . ILE A 1 85 ? -10.008 -6.594 -6.969 1 98.81 85 ILE A N 1
ATOM 647 C CA . ILE A 1 85 ? -8.773 -5.867 -7.238 1 98.81 85 ILE A CA 1
ATOM 648 C C . ILE A 1 85 ? -9.07 -4.379 -7.41 1 98.81 85 ILE A C 1
ATOM 650 O O . ILE A 1 85 ? -9.969 -4.004 -8.164 1 98.81 85 ILE A O 1
ATOM 654 N N . SER A 1 86 ? -8.398 -3.566 -6.691 1 98.38 86 SER A N 1
ATOM 655 C CA . SER A 1 86 ? -8.422 -2.113 -6.836 1 98.38 86 SER A CA 1
ATOM 656 C C . SER A 1 86 ? -7.066 -1.58 -7.289 1 98.38 86 SER A C 1
ATOM 658 O O . SER A 1 86 ? -6.027 -2.006 -6.785 1 98.38 86 SER A O 1
ATOM 660 N N . VAL A 1 87 ? -7.102 -0.729 -8.281 1 98.69 87 VAL A N 1
ATOM 661 C CA . VAL A 1 87 ? -5.918 -0.045 -8.781 1 98.69 87 VAL A CA 1
ATOM 662 C C . VAL A 1 87 ? -6.102 1.467 -8.664 1 98.69 87 VAL A C 1
ATOM 664 O O . VAL A 1 87 ? -7.051 2.029 -9.203 1 98.69 87 VAL A O 1
ATOM 667 N N . LEU A 1 88 ? -5.215 2.131 -7.961 1 98.56 88 LEU A N 1
ATOM 668 C CA . LEU A 1 88 ? -5.293 3.578 -7.797 1 98.56 88 LEU A CA 1
ATOM 669 C C . LEU A 1 88 ? -3.941 4.23 -8.062 1 98.56 88 LEU A C 1
ATOM 671 O O . LEU A 1 88 ? -2.904 3.711 -7.645 1 98.56 88 LEU A O 1
ATOM 675 N N . PRO A 1 89 ? -3.963 5.406 -8.734 1 98.75 89 PRO A N 1
ATOM 676 C CA . PRO A 1 89 ? -2.707 6.156 -8.797 1 98.75 89 PRO A CA 1
ATOM 677 C C . PRO A 1 89 ? -2.162 6.512 -7.418 1 98.75 89 PRO A C 1
ATOM 679 O O . PRO A 1 89 ? -2.934 6.828 -6.508 1 98.75 89 PRO A O 1
ATOM 682 N N . PHE A 1 90 ? -0.919 6.391 -7.25 1 98.75 90 PHE A N 1
ATOM 683 C CA . PHE A 1 90 ? -0.193 6.602 -6.004 1 98.75 90 PHE A CA 1
ATOM 684 C C . PHE A 1 90 ? 1.045 7.461 -6.238 1 98.75 90 PHE A C 1
ATOM 686 O O . PHE A 1 90 ? 1.78 7.246 -7.203 1 98.75 90 PHE A O 1
ATOM 693 N N . GLN A 1 91 ? 1.243 8.445 -5.477 1 97.56 91 GLN A N 1
ATOM 694 C CA . GLN A 1 91 ? 2.455 9.258 -5.531 1 97.56 91 GLN A CA 1
ATOM 695 C C . GLN A 1 91 ? 3.322 9.031 -4.297 1 97.56 91 GLN A C 1
ATOM 697 O O . GLN A 1 91 ? 2.932 9.391 -3.182 1 97.56 91 GLN A O 1
ATOM 702 N N . VAL A 1 92 ? 4.5 8.461 -4.527 1 98.19 92 VAL A N 1
ATOM 703 C CA . VAL A 1 92 ? 5.398 8.258 -3.396 1 98.19 92 VAL A CA 1
ATOM 704 C C . VAL A 1 92 ? 5.84 9.602 -2.832 1 98.19 92 VAL A C 1
ATOM 706 O O . VAL A 1 92 ? 6.43 10.414 -3.545 1 98.19 92 VAL A O 1
ATOM 709 N N . ALA A 1 93 ? 5.512 9.828 -1.51 1 98.25 93 ALA A N 1
ATOM 710 C CA . ALA A 1 93 ? 5.945 11.07 -0.878 1 98.25 93 ALA A CA 1
ATOM 711 C C . ALA A 1 93 ? 7.465 11.203 -0.915 1 98.25 93 ALA A C 1
ATOM 713 O O . ALA A 1 93 ? 8.18 10.227 -0.697 1 98.25 93 ALA A O 1
ATOM 714 N N . PRO A 1 94 ? 7.953 12.367 -1.215 1 97.5 94 PRO A N 1
ATOM 715 C CA . PRO A 1 94 ? 9.398 12.578 -1.335 1 97.5 94 PRO A CA 1
ATOM 716 C C . PRO A 1 94 ? 10.094 12.672 0.021 1 97.5 94 PRO A C 1
ATOM 718 O O . PRO A 1 94 ? 10.484 13.766 0.443 1 97.5 94 PRO A O 1
ATOM 721 N N . LEU A 1 95 ? 10.258 11.625 0.696 1 98 95 LEU A N 1
ATOM 722 C CA . LEU A 1 95 ? 10.875 11.508 2.014 1 98 95 LEU A CA 1
ATOM 723 C C . LEU A 1 95 ? 12.18 10.727 1.94 1 98 95 LEU A C 1
ATOM 725 O O . LEU A 1 95 ? 12.516 10.172 0.892 1 98 95 LEU A O 1
ATOM 729 N N . LYS A 1 96 ? 12.914 10.719 3.047 1 97.19 96 LYS A N 1
ATOM 730 C CA . LYS A 1 96 ? 14.156 9.953 3.135 1 97.19 96 LYS A CA 1
ATOM 731 C C . LYS A 1 96 ? 13.891 8.539 3.648 1 97.19 96 LYS A C 1
ATOM 733 O O . LYS A 1 96 ? 14.125 8.25 4.824 1 97.19 96 LYS A O 1
ATOM 738 N N . TYR A 1 97 ? 13.5 7.711 2.781 1 98 97 TYR A N 1
ATOM 739 C CA . TYR A 1 97 ? 13.156 6.344 3.158 1 98 97 TYR A CA 1
ATOM 740 C C . TYR A 1 97 ? 14.414 5.496 3.334 1 98 97 TYR A C 1
ATOM 742 O O . TYR A 1 97 ? 15.391 5.656 2.596 1 98 97 TYR A O 1
ATOM 750 N N . ARG A 1 98 ? 14.359 4.582 4.215 1 96.56 98 ARG A N 1
ATOM 751 C CA . ARG A 1 98 ? 15.383 3.543 4.277 1 96.56 98 ARG A CA 1
ATOM 752 C C . ARG A 1 98 ? 15.094 2.434 3.271 1 96.56 98 ARG A C 1
ATOM 754 O O . ARG A 1 98 ? 13.938 2.141 2.975 1 96.56 98 ARG A O 1
ATOM 761 N N . PRO A 1 99 ? 16.141 1.796 2.715 1 95.44 99 PRO A N 1
ATOM 762 C CA . PRO A 1 99 ? 15.891 0.648 1.839 1 95.44 99 PRO A CA 1
ATOM 763 C C . PRO A 1 99 ? 15.078 -0.447 2.518 1 95.44 99 PRO A C 1
ATOM 765 O O . PRO A 1 99 ? 15.219 -0.675 3.723 1 95.44 99 PRO A O 1
ATOM 768 N N . LEU A 1 100 ? 14.336 -1.078 1.545 1 93.44 100 LEU A N 1
ATOM 769 C CA . LEU A 1 100 ? 13.57 -2.207 2.064 1 93.44 100 LEU A CA 1
ATOM 770 C C . LEU A 1 100 ? 14.492 -3.369 2.418 1 93.44 100 LEU A C 1
ATOM 772 O O . LEU A 1 100 ? 15.391 -3.711 1.646 1 93.44 100 LEU A O 1
ATOM 776 N N . PHE A 1 101 ? 14.523 -3.973 3.512 1 76.25 101 PHE A N 1
ATOM 777 C CA . PHE A 1 101 ? 15.367 -5.047 4.023 1 76.25 101 PHE A CA 1
ATOM 778 C C . PHE A 1 101 ? 16.828 -4.613 4.055 1 76.25 101 PHE A C 1
ATOM 780 O O . PHE A 1 101 ? 17.734 -5.453 4.031 1 76.25 101 PHE A O 1
ATOM 787 N N . ALA A 1 102 ? 17.297 -3.473 4.168 1 55.62 102 ALA A N 1
ATOM 788 C CA . ALA A 1 102 ? 18.719 -3.094 4.215 1 55.62 102 ALA A CA 1
ATOM 789 C C . ALA A 1 102 ? 19.484 -3.949 5.223 1 55.62 102 ALA A C 1
ATOM 791 O O . ALA A 1 102 ? 20.625 -3.645 5.562 1 55.62 102 ALA A O 1
ATOM 792 N N . GLY A 1 103 ? 19.344 -5.48 5.082 1 39.31 103 GLY A N 1
ATOM 793 C CA . GLY A 1 103 ? 20.578 -6 5.641 1 39.31 103 GLY A CA 1
ATOM 794 C C . GLY A 1 103 ? 21.594 -4.914 5.973 1 39.31 103 GLY A C 1
ATOM 795 O O . GLY A 1 103 ? 21.578 -3.84 5.371 1 39.31 103 GLY A O 1
ATOM 796 N N . MET B 1 1 ? 6.449 -5.059 13.352 1 94.88 1 MET B N 1
ATOM 797 C CA . MET B 1 1 ? 5.871 -5.719 12.188 1 94.88 1 MET B CA 1
ATOM 798 C C . MET B 1 1 ? 5.168 -4.711 11.281 1 94.88 1 MET B C 1
ATOM 800 O O . MET B 1 1 ? 4.578 -3.742 11.766 1 94.88 1 MET B O 1
ATOM 804 N N . PRO B 1 2 ? 5.156 -4.891 9.961 1 98.25 2 PRO B N 1
ATOM 805 C CA . PRO B 1 2 ? 4.574 -3.908 9.039 1 98.25 2 PRO B CA 1
ATOM 806 C C . PRO B 1 2 ? 3.051 -3.994 8.977 1 98.25 2 PRO B C 1
ATOM 808 O O . PRO B 1 2 ? 2.484 -5.086 9.086 1 98.25 2 PRO B O 1
ATOM 811 N N . PHE B 1 3 ? 2.412 -2.896 8.789 1 98.88 3 PHE B N 1
ATOM 812 C CA . PHE B 1 3 ? 0.976 -2.752 8.578 1 98.88 3 PHE B CA 1
ATOM 813 C C . PHE B 1 3 ? 0.69 -1.833 7.398 1 98.88 3 PHE B C 1
ATOM 815 O O . PHE B 1 3 ? 1.301 -0.769 7.273 1 98.88 3 PHE B O 1
ATOM 822 N N . MET B 1 4 ? -0.17 -2.26 6.539 1 98.94 4 MET B N 1
ATOM 823 C CA . MET B 1 4 ? -0.724 -1.332 5.559 1 98.94 4 MET B CA 1
ATOM 824 C C . MET B 1 4 ? -1.819 -0.473 6.18 1 98.94 4 MET B C 1
ATOM 826 O O . MET B 1 4 ? -2.729 -0.992 6.832 1 98.94 4 MET B O 1
ATOM 830 N N . VAL B 1 5 ? -1.735 0.794 6.031 1 98.94 5 VAL B N 1
ATOM 831 C CA . VAL B 1 5 ? -2.793 1.745 6.355 1 98.94 5 VAL B CA 1
ATOM 832 C C . VAL B 1 5 ? -3.355 2.352 5.07 1 98.94 5 VAL B C 1
ATOM 834 O O . VAL B 1 5 ? -2.617 2.947 4.281 1 98.94 5 VAL B O 1
ATOM 837 N N . LEU B 1 6 ? -4.555 2.119 4.828 1 98.94 6 LEU B N 1
ATOM 838 C CA . LEU B 1 6 ? -5.309 2.748 3.75 1 98.94 6 LEU B CA 1
ATOM 839 C C . LEU B 1 6 ? -6.355 3.707 4.305 1 98.94 6 LEU B C 1
ATOM 841 O O . LEU B 1 6 ? -7.25 3.293 5.051 1 98.94 6 LEU B O 1
ATOM 845 N N . ALA B 1 7 ? -6.211 4.934 3.969 1 98.94 7 ALA B N 1
ATOM 846 C CA . ALA B 1 7 ? -7.086 5.949 4.547 1 98.94 7 ALA B CA 1
ATOM 847 C C . ALA B 1 7 ? -7.66 6.859 3.467 1 98.94 7 ALA B C 1
ATOM 849 O O . ALA B 1 7 ? -6.91 7.453 2.686 1 98.94 7 ALA B O 1
ATOM 850 N N . TYR B 1 8 ? -8.93 7.004 3.426 1 98.88 8 TYR B N 1
ATOM 851 C CA . TYR B 1 8 ? -9.594 7.867 2.451 1 98.88 8 TYR B CA 1
ATOM 852 C C . TYR B 1 8 ? -10.055 9.164 3.1 1 98.88 8 TYR B C 1
ATOM 854 O O . TYR B 1 8 ? -10.531 9.164 4.238 1 98.88 8 TYR B O 1
ATOM 862 N N . ASP B 1 9 ? -9.922 10.172 2.301 1 98.88 9 ASP B N 1
ATOM 863 C CA . ASP B 1 9 ? -10.352 11.492 2.73 1 98.88 9 ASP B CA 1
ATOM 864 C C . ASP B 1 9 ? -11.875 11.578 2.818 1 98.88 9 ASP B C 1
ATOM 866 O O . ASP B 1 9 ? -12.578 10.797 2.176 1 98.88 9 ASP B O 1
ATOM 870 N N . GLY B 1 10 ? -12.281 12.523 3.697 1 98.62 10 GLY B N 1
ATOM 871 C CA . GLY B 1 10 ? -13.695 12.875 3.611 1 98.62 10 GLY B CA 1
ATOM 872 C C . GLY B 1 10 ? -14.125 13.266 2.211 1 98.62 10 GLY B C 1
ATOM 873 O O . GLY B 1 10 ? -13.297 13.633 1.379 1 98.62 10 GLY B O 1
ATOM 874 N N . LYS B 1 11 ? -15.445 13.203 1.98 1 97.38 11 LYS B N 1
ATOM 875 C CA . LYS B 1 11 ? -15.938 13.445 0.627 1 97.38 11 LYS B CA 1
ATOM 876 C C . LYS B 1 11 ? -16.703 14.766 0.552 1 97.38 11 LYS B C 1
ATOM 878 O O . LYS B 1 11 ? -17.156 15.156 -0.521 1 97.38 11 LYS B O 1
ATOM 883 N N . ASP B 1 12 ? -16.812 15.438 1.674 1 97.94 12 ASP B N 1
ATOM 884 C CA . ASP B 1 12 ? -17.547 16.703 1.706 1 97.94 12 ASP B CA 1
ATOM 885 C C . ASP B 1 12 ? -16.75 17.797 0.999 1 97.94 12 ASP B C 1
ATOM 887 O O . ASP B 1 12 ? -15.562 17.641 0.708 1 97.94 12 ASP B O 1
ATOM 891 N N . ALA B 1 13 ? -17.359 18.938 0.746 1 97.62 13 ALA B N 1
ATOM 892 C CA . ALA B 1 13 ? -16.797 20.031 -0.05 1 97.62 13 ALA B CA 1
ATOM 893 C C . ALA B 1 13 ? -15.547 20.609 0.618 1 97.62 13 ALA B C 1
ATOM 895 O O . ALA B 1 13 ? -14.672 21.156 -0.057 1 97.62 13 ALA B O 1
ATOM 896 N N . GLU B 1 14 ? -15.375 20.484 1.92 1 97.94 14 GLU B N 1
ATOM 897 C CA . GLU B 1 14 ? -14.281 21.094 2.666 1 97.94 14 GLU B CA 1
ATOM 898 C C . GLU B 1 14 ? -13.086 20.156 2.762 1 97.94 14 GLU B C 1
ATOM 900 O O . GLU B 1 14 ? -12.008 20.547 3.217 1 97.94 14 GLU B O 1
ATOM 905 N N . ALA B 1 15 ? -13.211 18.984 2.301 1 97.88 15 ALA B N 1
ATOM 906 C CA . ALA B 1 15 ? -12.211 17.938 2.492 1 97.88 15 ALA B CA 1
ATOM 907 C C . ALA B 1 15 ? -10.875 18.344 1.871 1 97.88 15 ALA B C 1
ATOM 909 O O . ALA B 1 15 ? -9.828 18.234 2.514 1 97.88 15 ALA B O 1
ATOM 910 N N . PRO B 1 16 ? -10.93 18.859 0.617 1 97.69 16 PRO B N 1
ATOM 911 C CA . PRO B 1 16 ? -9.633 19.234 0.037 1 97.69 16 PRO B CA 1
ATOM 912 C C . PRO B 1 16 ? -8.914 20.328 0.83 1 97.69 16 PRO B C 1
ATOM 914 O O . PRO B 1 16 ? -7.703 20.25 1.036 1 97.69 16 PRO B O 1
ATOM 917 N N . ALA B 1 17 ? -9.578 21.266 1.257 1 98.12 17 ALA B N 1
ATOM 918 C CA . ALA B 1 17 ? -8.992 22.359 2.031 1 98.12 17 ALA B CA 1
ATOM 919 C C . ALA B 1 17 ? -8.461 21.844 3.371 1 98.12 17 ALA B C 1
ATOM 921 O O . ALA B 1 17 ? -7.402 22.281 3.832 1 98.12 17 ALA B O 1
ATOM 922 N N . ARG B 1 18 ? -9.219 20.938 4.039 1 98.06 18 ARG B N 1
ATOM 923 C CA . ARG B 1 18 ? -8.789 20.328 5.293 1 98.06 18 ARG B CA 1
ATOM 924 C C . ARG B 1 18 ? -7.461 19.594 5.121 1 98.06 18 ARG B C 1
ATOM 926 O O . ARG B 1 18 ? -6.562 19.719 5.957 1 98.06 18 ARG B O 1
ATOM 933 N N . ARG B 1 19 ? -7.305 18.828 4.062 1 98.81 19 ARG B N 1
ATOM 934 C CA . ARG B 1 19 ? -6.066 18.109 3.789 1 98.81 19 ARG B CA 1
ATOM 935 C C . ARG B 1 19 ? -4.902 19.078 3.584 1 98.81 19 ARG B C 1
ATOM 937 O O . ARG B 1 19 ? -3.83 18.891 4.16 1 98.81 19 ARG B O 1
ATOM 944 N N . GLN B 1 20 ? -5.125 20.062 2.732 1 98.5 20 GLN B N 1
ATOM 945 C CA . GLN B 1 20 ? -4.059 21.016 2.441 1 98.5 20 GLN B CA 1
ATOM 946 C C . GLN B 1 20 ? -3.584 21.703 3.711 1 98.5 20 GLN B C 1
ATOM 948 O O . GLN B 1 20 ? -2.383 21.906 3.906 1 98.5 20 GLN B O 1
ATOM 953 N N . ALA B 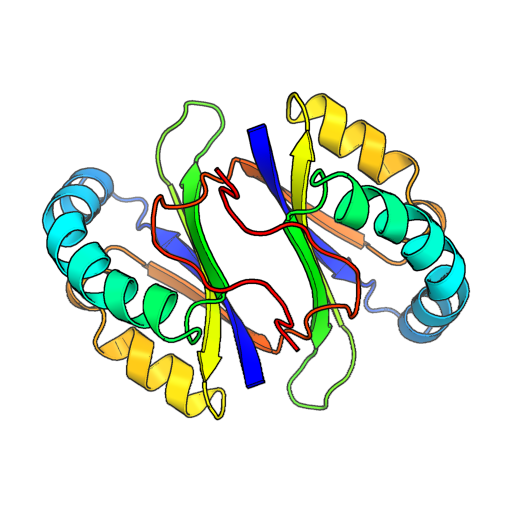1 21 ? -4.484 22.047 4.566 1 98.75 21 ALA B N 1
ATOM 954 C CA . ALA B 1 21 ? -4.168 22.766 5.801 1 98.75 21 ALA B CA 1
ATOM 955 C C . ALA B 1 21 ? -3.365 21.891 6.754 1 98.75 21 ALA B C 1
ATOM 957 O O . ALA B 1 21 ? -2.492 22.375 7.477 1 98.75 21 ALA B O 1
ATOM 958 N N . ALA B 1 22 ? -3.668 20.609 6.793 1 98.81 22 ALA B N 1
ATOM 959 C CA . ALA B 1 22 ? -3.061 19.688 7.746 1 98.81 22 ALA B CA 1
ATOM 960 C C . ALA B 1 22 ? -1.739 19.141 7.211 1 98.81 22 ALA B C 1
ATOM 962 O O . ALA B 1 22 ? -0.951 18.562 7.965 1 98.81 22 ALA B O 1
ATOM 963 N N . ARG B 1 23 ? -1.497 19.312 5.957 1 98.69 23 ARG B N 1
ATOM 964 C CA . ARG B 1 23 ? -0.46 18.578 5.23 1 98.69 23 ARG B CA 1
ATOM 965 C C . ARG B 1 23 ? 0.922 18.891 5.797 1 98.69 23 ARG B C 1
ATOM 967 O O . ARG B 1 23 ? 1.718 17.969 6.035 1 98.69 23 ARG B O 1
ATOM 974 N N . PRO B 1 24 ? 1.257 20.203 6.074 1 98.75 24 PRO B N 1
ATOM 975 C CA . PRO B 1 24 ? 2.6 20.453 6.602 1 98.75 24 PRO B CA 1
ATOM 976 C C . PRO B 1 24 ? 2.859 19.734 7.922 1 98.75 24 PRO B C 1
ATOM 978 O O . PRO B 1 24 ? 3.928 19.141 8.109 1 98.75 24 PRO B O 1
ATOM 981 N N . ALA B 1 25 ? 1.942 19.719 8.828 1 98.81 25 ALA B N 1
ATOM 982 C CA . ALA B 1 25 ? 2.102 19.047 10.109 1 98.81 25 ALA B CA 1
ATOM 983 C C . ALA B 1 25 ? 2.164 17.531 9.938 1 98.81 25 ALA B C 1
ATOM 985 O O . ALA B 1 25 ? 2.924 16.859 10.625 1 98.81 25 ALA B O 1
ATOM 986 N N . HIS B 1 26 ? 1.331 17 9.078 1 98.88 26 HIS B N 1
ATOM 987 C CA . HIS B 1 26 ? 1.381 15.578 8.75 1 98.88 26 HIS B CA 1
ATOM 988 C C . HIS B 1 26 ? 2.752 15.18 8.211 1 98.88 26 HIS B C 1
ATOM 990 O O . HIS B 1 26 ? 3.336 14.188 8.656 1 98.88 26 HIS B O 1
ATOM 996 N N . PHE B 1 27 ? 3.227 15.945 7.297 1 98.69 27 PHE B N 1
ATOM 997 C CA . PHE B 1 27 ? 4.52 15.664 6.691 1 98.69 27 PHE B CA 1
ATOM 998 C C . PHE B 1 27 ? 5.633 15.727 7.727 1 98.69 27 PHE B C 1
ATOM 1000 O O . PHE B 1 27 ? 6.543 14.898 7.727 1 98.69 27 PHE B O 1
ATOM 1007 N N . ALA B 1 28 ? 5.586 16.781 8.586 1 98.5 28 ALA B N 1
ATOM 1008 C CA . ALA B 1 28 ? 6.578 16.906 9.656 1 98.5 28 ALA B CA 1
ATOM 1009 C C . ALA B 1 28 ? 6.578 15.672 10.547 1 98.5 28 ALA B C 1
ATOM 1011 O O . ALA B 1 28 ? 7.625 15.266 11.055 1 98.5 28 ALA B O 1
ATOM 1012 N N . ARG B 1 29 ? 5.418 15.125 10.719 1 98.38 29 ARG B N 1
ATOM 1013 C CA . ARG B 1 29 ? 5.266 13.961 11.586 1 98.38 29 ARG B CA 1
ATOM 1014 C C . ARG B 1 29 ? 5.809 12.703 10.922 1 98.38 29 ARG B C 1
ATOM 1016 O O . ARG B 1 29 ? 6.453 11.883 11.57 1 98.38 29 ARG B O 1
ATOM 1023 N N . VAL B 1 30 ? 5.59 12.547 9.633 1 98.56 30 VAL B N 1
ATOM 1024 C CA . VAL B 1 30 ? 5.91 11.273 8.992 1 98.56 30 VAL B CA 1
ATOM 1025 C C . VAL B 1 30 ? 7.355 11.297 8.508 1 98.56 30 VAL B C 1
ATOM 1027 O O . VAL B 1 30 ? 7.953 10.242 8.273 1 98.56 30 VAL B O 1
ATOM 1030 N N . ALA B 1 31 ? 7.961 12.438 8.336 1 98.5 31 ALA B N 1
ATOM 1031 C CA . ALA B 1 31 ? 9.328 12.539 7.824 1 98.5 31 ALA B CA 1
ATOM 1032 C C . ALA B 1 31 ? 10.305 11.75 8.695 1 98.5 31 ALA B C 1
ATOM 1034 O O . ALA B 1 31 ? 11.039 10.898 8.203 1 98.5 31 ALA B O 1
ATOM 1035 N N . PRO B 1 32 ? 10.312 12.008 10.023 1 98.44 32 PRO B N 1
ATOM 1036 C CA . PRO B 1 32 ? 11.234 11.219 10.844 1 98.44 32 PRO B CA 1
ATOM 1037 C C . PRO B 1 32 ? 10.914 9.727 10.82 1 98.44 32 PRO B C 1
ATOM 1039 O O . PRO B 1 32 ? 11.797 8.898 11.047 1 98.44 32 PRO B O 1
ATOM 1042 N N . GLU B 1 33 ? 9.672 9.305 10.656 1 98.44 33 GLU B N 1
ATOM 1043 C CA . GLU B 1 33 ? 9.297 7.898 10.547 1 98.44 33 GLU B CA 1
ATOM 1044 C C . GLU B 1 33 ? 9.961 7.25 9.336 1 98.44 33 GLU B C 1
ATOM 1046 O O . GLU B 1 33 ? 10.398 6.098 9.406 1 98.44 33 GLU B O 1
ATOM 1051 N N . ALA B 1 34 ? 10 7.977 8.234 1 98.38 34 ALA B N 1
ATOM 1052 C CA . ALA B 1 34 ? 10.68 7.473 7.047 1 98.38 34 ALA B CA 1
ATOM 1053 C C . ALA B 1 34 ? 12.18 7.336 7.293 1 98.38 34 ALA B C 1
ATOM 1055 O O . ALA B 1 34 ? 12.781 6.309 6.969 1 98.38 34 ALA B O 1
ATOM 1056 N N . GLU B 1 35 ? 12.758 8.328 7.914 1 97.38 35 GLU B N 1
ATOM 1057 C CA . GLU B 1 35 ? 14.195 8.352 8.172 1 97.38 35 GLU B CA 1
ATOM 1058 C C . GLU B 1 35 ? 14.602 7.219 9.109 1 97.38 35 GLU B C 1
ATOM 1060 O O . GLU B 1 35 ? 15.688 6.656 8.969 1 97.38 35 GLU B O 1
ATOM 1065 N N . SER B 1 36 ? 13.766 6.887 10.078 1 97.31 36 SER B N 1
ATOM 1066 C CA . SER B 1 36 ? 14.078 5.852 11.055 1 97.31 36 SER B CA 1
ATOM 1067 C C . SER B 1 36 ? 13.812 4.457 10.492 1 97.31 36 SER B C 1
ATOM 1069 O O . SER B 1 36 ? 14.25 3.457 11.07 1 97.31 36 SER B O 1
ATOM 1071 N N . GLY B 1 37 ? 13.031 4.402 9.453 1 97.06 37 GLY B N 1
ATOM 1072 C CA . GLY B 1 37 ? 12.68 3.119 8.867 1 97.06 37 GLY B CA 1
ATOM 1073 C C . GLY B 1 37 ? 11.344 2.592 9.344 1 97.06 37 GLY B C 1
ATOM 1074 O O . GLY B 1 37 ? 10.93 1.494 8.961 1 97.06 37 GLY B O 1
ATOM 1075 N N . ARG B 1 38 ? 10.672 3.352 10.141 1 98.31 38 ARG B N 1
ATOM 1076 C CA . ARG B 1 38 ? 9.359 2.932 10.625 1 98.31 38 ARG B CA 1
ATOM 1077 C C . ARG B 1 38 ? 8.289 3.143 9.555 1 98.31 38 ARG B C 1
ATOM 1079 O O . ARG B 1 38 ? 7.25 2.479 9.57 1 98.31 38 ARG B O 1
ATOM 1086 N N . LEU B 1 39 ? 8.422 4.133 8.75 1 98.62 39 LEU B N 1
ATOM 1087 C CA . LEU B 1 39 ? 7.613 4.293 7.547 1 98.62 39 LEU B CA 1
ATOM 1088 C C . LEU B 1 39 ? 8.328 3.719 6.332 1 98.62 39 LEU B C 1
ATOM 1090 O O . LEU B 1 39 ? 9.336 4.27 5.883 1 98.62 39 LEU B O 1
ATOM 1094 N N . LEU B 1 40 ? 7.805 2.686 5.809 1 98.69 40 LEU B N 1
ATOM 1095 C CA . LEU B 1 40 ? 8.492 1.979 4.734 1 98.69 40 LEU B CA 1
ATOM 1096 C C . LEU B 1 40 ? 8.195 2.627 3.383 1 98.69 40 LEU B C 1
ATOM 1098 O O . LEU B 1 40 ? 9.039 2.604 2.482 1 98.69 40 LEU B O 1
ATOM 1102 N N . ILE B 1 41 ? 7.047 3.125 3.186 1 98.81 41 ILE B N 1
ATOM 1103 C CA . ILE B 1 41 ? 6.566 3.85 2.014 1 98.81 41 ILE B CA 1
ATOM 1104 C C . ILE B 1 41 ? 5.266 4.574 2.352 1 98.81 41 ILE B C 1
ATOM 1106 O O . ILE B 1 41 ? 4.496 4.121 3.203 1 98.81 41 ILE B O 1
ATOM 1110 N N . GLY B 1 42 ? 5 5.68 1.771 1 98.81 42 GLY B N 1
ATOM 1111 C CA . GLY B 1 42 ? 3.748 6.395 1.956 1 98.81 42 GLY B CA 1
ATOM 1112 C C . GLY B 1 42 ? 3.512 7.469 0.91 1 98.81 42 GLY B C 1
ATOM 1113 O O . GLY B 1 42 ? 4.449 7.906 0.241 1 98.81 42 GLY B O 1
ATOM 1114 N N . GLY B 1 43 ? 2.359 7.887 0.808 1 98.69 43 GLY B N 1
ATOM 1115 C CA . GLY B 1 43 ? 2.008 8.961 -0.104 1 98.69 43 GLY B CA 1
ATOM 1116 C C . GLY B 1 43 ? 0.522 9.031 -0.398 1 98.69 43 GLY B C 1
ATOM 1117 O O . GLY B 1 43 ? -0.249 8.188 0.066 1 98.69 43 GLY B O 1
ATOM 1118 N N . PRO B 1 44 ? 0.124 10.055 -1.093 1 98.81 44 PRO B N 1
ATOM 1119 C CA . PRO B 1 44 ? -1.293 10.25 -1.409 1 98.81 44 PRO B CA 1
ATOM 1120 C C . PRO B 1 44 ? -1.785 9.32 -2.516 1 98.81 44 PRO B C 1
ATOM 1122 O O . PRO B 1 44 ? -1.009 8.938 -3.395 1 98.81 44 PRO B O 1
ATOM 1125 N N . LEU B 1 45 ? -3.029 8.945 -2.396 1 98.81 45 LEU B N 1
ATOM 1126 C CA . LEU B 1 45 ? -3.82 8.359 -3.473 1 98.81 45 LEU B CA 1
ATOM 1127 C C . LEU B 1 45 ? -4.59 9.438 -4.23 1 98.81 45 LEU B C 1
ATOM 1129 O O . LEU B 1 45 ? -5.105 10.375 -3.623 1 98.81 45 LEU B O 1
ATOM 1133 N N . THR B 1 46 ? -4.617 9.305 -5.555 1 98.06 46 THR B N 1
ATOM 1134 C CA . THR B 1 46 ? -5.344 10.289 -6.352 1 98.06 46 THR B CA 1
ATOM 1135 C C . THR B 1 46 ? -6.352 9.602 -7.27 1 98.06 46 THR B C 1
ATOM 1137 O O . THR B 1 46 ? -6.234 8.406 -7.543 1 98.06 46 THR B O 1
ATOM 1140 N N . ASP B 1 47 ? -7.402 10.328 -7.621 1 96.31 47 ASP B N 1
ATOM 1141 C CA . ASP B 1 47 ? -8.32 9.82 -8.641 1 96.31 47 ASP B CA 1
ATOM 1142 C C . ASP B 1 47 ? -7.789 10.094 -10.039 1 96.31 47 ASP B C 1
ATOM 1144 O O . ASP B 1 47 ? -6.633 10.5 -10.211 1 96.31 47 ASP B O 1
ATOM 1148 N N . ALA B 1 48 ? -8.555 9.805 -11.055 1 90.75 48 ALA B N 1
ATOM 1149 C CA . ALA B 1 48 ? -8.117 9.867 -12.453 1 90.75 48 ALA B CA 1
ATOM 1150 C C . ALA B 1 48 ? -7.773 11.297 -12.852 1 90.75 48 ALA B C 1
ATOM 1152 O O . ALA B 1 48 ? -6.973 11.508 -13.766 1 90.75 48 ALA B O 1
ATOM 1153 N N . ASP B 1 49 ? -8.312 12.273 -12.117 1 93.06 49 ASP B N 1
ATOM 1154 C CA . ASP B 1 49 ? -8.078 13.68 -12.43 1 93.06 49 ASP B CA 1
ATOM 1155 C C . ASP B 1 49 ? -6.922 14.234 -11.609 1 93.06 49 ASP B C 1
ATOM 1157 O O . ASP B 1 49 ? -6.613 15.43 -11.695 1 93.06 49 ASP B O 1
ATOM 1161 N N . GLY B 1 50 ? -6.324 13.469 -10.766 1 94.62 50 GLY B N 1
ATOM 1162 C CA . GLY B 1 50 ? -5.164 13.891 -10 1 94.62 50 GLY B CA 1
ATOM 1163 C C . GLY B 1 50 ? -5.523 14.453 -8.633 1 94.62 50 GLY B C 1
ATOM 1164 O O . GLY B 1 50 ? -4.648 14.914 -7.898 1 94.62 50 GLY B O 1
ATOM 1165 N N . ARG B 1 51 ? -6.793 14.438 -8.398 1 96.06 51 ARG B N 1
ATOM 1166 C CA . ARG B 1 51 ? -7.211 14.938 -7.086 1 96.06 51 ARG B CA 1
ATOM 1167 C C . ARG B 1 51 ? -6.859 13.938 -5.988 1 96.06 51 ARG B C 1
ATOM 1169 O O . ARG B 1 51 ? -7.141 12.742 -6.117 1 96.06 51 ARG B O 1
ATOM 1176 N N . MET B 1 52 ? -6.336 14.43 -4.922 1 98.44 52 MET B N 1
ATOM 1177 C CA . MET B 1 52 ? -6.023 13.57 -3.785 1 98.44 52 MET B CA 1
ATOM 1178 C C . MET B 1 52 ? -7.301 13.078 -3.107 1 98.44 52 MET B C 1
ATOM 1180 O O . MET B 1 52 ? -8.18 13.875 -2.775 1 98.44 52 MET B O 1
ATOM 1184 N N . ILE B 1 53 ? -7.41 11.805 -2.891 1 98.69 53 ILE B N 1
ATOM 1185 C CA . ILE B 1 53 ? -8.641 11.25 -2.34 1 98.69 53 ILE B CA 1
ATOM 1186 C C . ILE B 1 53 ? -8.328 10.438 -1.085 1 98.69 53 ILE B C 1
ATOM 1188 O O . ILE B 1 53 ? -9.227 9.875 -0.461 1 98.69 53 ILE B O 1
ATOM 1192 N N . GLY B 1 54 ? -7.105 10.305 -0.688 1 98.88 54 GLY B N 1
ATOM 1193 C CA . GLY B 1 54 ? -6.664 9.508 0.446 1 98.88 54 GLY B CA 1
ATOM 1194 C C . GLY B 1 54 ? -5.168 9.258 0.455 1 98.88 54 GLY B C 1
ATOM 1195 O O . GLY B 1 54 ? -4.406 10 -0.168 1 98.88 54 GLY B O 1
ATOM 1196 N N . SER B 1 55 ? -4.758 8.281 1.258 1 98.94 55 SER B N 1
ATOM 1197 C CA . SER B 1 55 ? -3.35 7.93 1.425 1 98.94 55 SER B CA 1
ATOM 1198 C C . SER B 1 55 ? -3.176 6.43 1.649 1 98.94 55 SER B C 1
ATOM 1200 O O . SER B 1 55 ? -4.098 5.758 2.115 1 98.94 55 SER B O 1
ATOM 1202 N N . MET B 1 56 ? -2.086 6.004 1.231 1 98.94 56 MET B N 1
ATOM 1203 C CA . MET B 1 56 ? -1.617 4.68 1.632 1 98.94 56 MET B CA 1
ATOM 1204 C C . MET B 1 56 ? -0.22 4.758 2.24 1 98.94 56 MET B C 1
ATOM 1206 O O . MET B 1 56 ? 0.635 5.496 1.746 1 98.94 56 MET B O 1
ATOM 1210 N N . MET B 1 57 ? 0.002 4.031 3.307 1 98.94 57 MET B N 1
ATOM 1211 C CA . MET B 1 57 ? 1.302 3.926 3.965 1 98.94 57 MET B CA 1
ATOM 1212 C C . MET B 1 57 ? 1.537 2.51 4.48 1 98.94 57 MET B C 1
ATOM 1214 O O . MET B 1 57 ? 0.584 1.781 4.766 1 98.94 57 MET B O 1
ATOM 1218 N N . VAL B 1 58 ? 2.75 2.141 4.574 1 98.94 58 VAL B N 1
ATOM 1219 C CA . VAL B 1 58 ? 3.152 0.946 5.309 1 98.94 58 VAL B CA 1
ATOM 1220 C C . VAL B 1 58 ? 3.998 1.343 6.52 1 98.94 58 VAL B C 1
ATOM 1222 O O . VAL B 1 58 ? 5.102 1.872 6.363 1 98.94 58 VAL B O 1
ATOM 1225 N N . LEU B 1 59 ? 3.441 1.117 7.668 1 98.88 59 LEU B N 1
ATOM 1226 C CA . LEU B 1 59 ? 4.098 1.443 8.93 1 98.88 59 LEU B CA 1
ATOM 1227 C C . LEU B 1 59 ? 4.629 0.184 9.609 1 98.88 59 LEU B C 1
ATOM 1229 O O . LEU B 1 59 ? 3.93 -0.831 9.672 1 98.88 59 LEU B O 1
ATOM 1233 N N . ASP B 1 60 ? 5.887 0.242 10.055 1 98.56 60 ASP B N 1
ATOM 1234 C CA . ASP B 1 60 ? 6.504 -0.822 10.836 1 98.56 60 ASP B CA 1
ATOM 1235 C C . ASP B 1 60 ? 6.477 -0.49 12.328 1 98.56 60 ASP B C 1
ATOM 1237 O O . ASP B 1 60 ? 7.344 0.229 12.828 1 98.56 60 ASP B O 1
ATOM 1241 N N . LEU B 1 61 ? 5.461 -0.937 13.016 1 98.44 61 LEU B N 1
ATOM 1242 C CA . LEU B 1 61 ? 5.238 -0.721 14.445 1 98.44 61 LEU B CA 1
ATOM 1243 C C . LEU B 1 61 ? 4.996 -2.045 15.164 1 98.44 61 LEU B C 1
ATOM 1245 O O . LEU B 1 61 ? 4.73 -3.062 14.523 1 98.44 61 LEU B O 1
ATOM 1249 N N . PRO B 1 62 ? 5.086 -2.115 16.438 1 98 62 PRO B N 1
ATOM 1250 C CA . PRO B 1 62 ? 5.172 -3.385 17.156 1 98 62 PRO B CA 1
ATOM 1251 C C . PRO B 1 62 ? 3.904 -4.227 17.031 1 98 62 PRO B C 1
ATOM 1253 O O . PRO B 1 62 ? 3.961 -5.457 17.125 1 98 62 PRO B O 1
ATOM 1256 N N . ASN B 1 63 ? 2.762 -3.629 16.906 1 97.25 63 ASN B N 1
ATOM 1257 C CA . ASN B 1 63 ? 1.475 -4.305 16.766 1 97.25 63 ASN B CA 1
ATOM 1258 C C . ASN B 1 63 ? 0.396 -3.35 16.266 1 97.25 63 ASN B C 1
ATOM 1260 O O . ASN B 1 63 ? 0.651 -2.158 16.078 1 97.25 63 ASN B O 1
ATOM 1264 N N . GLU B 1 64 ? -0.786 -3.947 16.031 1 97.44 64 GLU B N 1
ATOM 1265 C CA . GLU B 1 64 ? -1.876 -3.16 15.461 1 97.44 64 GLU B CA 1
ATOM 1266 C C . GLU B 1 64 ? -2.311 -2.049 16.406 1 97.44 64 GLU B C 1
ATOM 1268 O O . GLU B 1 64 ? -2.65 -0.948 15.977 1 97.44 64 GLU B O 1
ATOM 1273 N N . ALA B 1 65 ? -2.383 -2.336 17.719 1 98.12 65 ALA B N 1
ATOM 1274 C CA . ALA B 1 65 ? -2.744 -1.321 18.703 1 98.12 65 ALA B CA 1
ATOM 1275 C C . ALA B 1 65 ? -1.817 -0.113 18.609 1 98.12 65 ALA B C 1
ATOM 1277 O O . ALA B 1 65 ? -2.266 1.031 18.719 1 98.12 65 ALA B O 1
ATOM 1278 N N . ALA B 1 66 ? -0.506 -0.316 18.406 1 98.62 66 ALA B N 1
ATOM 1279 C CA . ALA B 1 66 ? 0.467 0.762 18.25 1 98.62 66 ALA B CA 1
ATOM 1280 C C . ALA B 1 66 ? 0.168 1.59 17 1 98.62 66 ALA B C 1
ATOM 1282 O O . ALA B 1 66 ? 0.339 2.811 17 1 98.62 66 ALA B O 1
ATOM 1283 N N . VAL B 1 67 ? -0.273 0.966 15.938 1 98.75 67 VAL B N 1
ATOM 1284 C CA . VAL B 1 67 ? -0.627 1.672 14.711 1 98.75 67 VAL B CA 1
ATOM 1285 C C . VAL B 1 67 ? -1.818 2.592 14.969 1 98.75 67 VAL B C 1
ATOM 1287 O O . VAL B 1 67 ? -1.801 3.762 14.578 1 98.75 67 VAL B O 1
ATOM 1290 N N . HIS B 1 68 ? -2.83 2.047 15.633 1 98.56 68 HIS B N 1
ATOM 1291 C CA . HIS B 1 68 ? -4.012 2.85 15.922 1 98.56 68 HIS B CA 1
ATOM 1292 C C . HIS B 1 68 ? -3.672 4.023 16.828 1 98.56 68 HIS B C 1
ATOM 1294 O O . HIS B 1 68 ? -4.191 5.125 16.656 1 98.56 68 HIS B O 1
ATOM 1300 N N . ALA B 1 69 ? -2.818 3.77 17.812 1 98.69 69 ALA B N 1
ATOM 1301 C CA . ALA B 1 69 ? -2.365 4.859 18.672 1 98.69 69 ALA B CA 1
ATOM 1302 C C . ALA B 1 69 ? -1.611 5.914 17.859 1 98.69 69 ALA B C 1
ATOM 1304 O O . ALA B 1 69 ? -1.807 7.117 18.062 1 98.69 69 ALA B O 1
ATOM 1305 N N . TRP B 1 70 ? -0.744 5.48 17 1 98.75 70 TRP B N 1
ATOM 1306 C CA . TRP B 1 70 ? 0.002 6.383 16.125 1 98.75 70 TRP B CA 1
ATOM 1307 C C . TRP B 1 70 ? -0.944 7.215 15.273 1 98.75 70 TRP B C 1
ATOM 1309 O O . TRP B 1 70 ? -0.787 8.438 15.164 1 98.75 70 TRP B O 1
ATOM 1319 N N . LEU B 1 71 ? -1.965 6.566 14.695 1 98.81 71 LEU B N 1
ATOM 1320 C CA . LEU B 1 71 ? -2.936 7.227 13.828 1 98.81 71 LEU B CA 1
ATOM 1321 C C . LEU B 1 71 ? -3.74 8.266 14.602 1 98.81 71 LEU B C 1
ATOM 1323 O O . LEU B 1 71 ? -4.012 9.352 14.086 1 98.81 71 LEU B O 1
ATOM 1327 N N . ALA B 1 72 ? -4.121 7.938 15.82 1 98.5 72 ALA B N 1
ATOM 1328 C CA . ALA B 1 72 ? -4.961 8.812 16.641 1 98.5 72 ALA B CA 1
ATOM 1329 C C . ALA B 1 72 ? -4.289 10.172 16.859 1 98.5 72 ALA B C 1
ATOM 1331 O O . ALA B 1 72 ? -4.965 11.18 17.047 1 98.5 72 ALA B O 1
ATOM 1332 N N . ASP B 1 73 ? -2.988 10.203 16.719 1 98.38 73 ASP B N 1
ATOM 1333 C CA . ASP B 1 73 ? -2.229 11.422 16.984 1 98.38 73 ASP B CA 1
ATOM 1334 C C . ASP B 1 73 ? -1.853 12.133 15.68 1 98.38 73 ASP B C 1
ATOM 1336 O O . ASP B 1 73 ? -1.283 13.227 15.703 1 98.38 73 ASP B O 1
ATOM 1340 N N . ASP B 1 74 ? -2.15 11.594 14.609 1 98.81 74 ASP B N 1
ATOM 1341 C CA . ASP B 1 74 ? -1.741 12.172 13.336 1 98.81 74 ASP B CA 1
ATOM 1342 C C . ASP B 1 74 ? -2.619 13.367 12.969 1 98.81 74 ASP B C 1
ATOM 1344 O O . ASP B 1 74 ? -3.842 13.312 13.117 1 98.81 74 ASP B O 1
ATOM 1348 N N . PRO B 1 75 ? -2.041 14.445 12.469 1 98.88 75 PRO B N 1
ATOM 1349 C CA . PRO B 1 75 ? -2.793 15.633 12.062 1 98.88 75 PRO B CA 1
ATOM 1350 C C . PRO B 1 75 ? -3.938 15.305 11.102 1 98.88 75 PRO B C 1
ATOM 1352 O O . PRO B 1 75 ? -4.988 15.953 11.148 1 98.88 75 PRO B O 1
ATOM 1355 N N . TYR B 1 76 ? -3.785 14.305 10.156 1 98.94 76 TYR B N 1
ATOM 1356 C CA . TYR B 1 76 ? -4.82 13.953 9.188 1 98.94 76 TYR B CA 1
ATOM 1357 C C . TYR B 1 76 ? -6.027 13.336 9.883 1 98.94 76 TYR B C 1
ATOM 1359 O O . TYR B 1 76 ? -7.164 13.508 9.438 1 98.94 76 TYR B O 1
ATOM 1367 N N . VAL B 1 77 ? -5.801 12.594 11 1 98.75 77 VAL B N 1
ATOM 1368 C CA . VAL B 1 77 ? -6.918 12.047 11.766 1 98.75 77 VAL B CA 1
ATOM 1369 C C . VAL B 1 77 ? -7.5 13.133 12.664 1 98.75 77 VAL B C 1
ATOM 1371 O O . VAL B 1 77 ? -8.719 13.344 12.695 1 98.75 77 VAL B O 1
ATOM 1374 N N . ARG B 1 78 ? -6.672 13.875 13.352 1 98.62 78 ARG B N 1
ATOM 1375 C CA . ARG B 1 78 ? -7.102 14.891 14.312 1 98.62 78 ARG B CA 1
ATOM 1376 C C . ARG B 1 78 ? -7.891 16 13.617 1 98.62 78 ARG B C 1
ATOM 1378 O O . ARG B 1 78 ? -8.82 16.562 14.203 1 98.62 78 ARG B O 1
ATOM 1385 N N . GLN B 1 79 ? -7.523 16.281 12.414 1 98.5 79 GLN B N 1
ATOM 1386 C CA . GLN B 1 79 ? -8.172 17.375 11.703 1 98.5 79 GLN B CA 1
ATOM 1387 C C . GLN B 1 79 ? -9.203 16.859 10.711 1 98.5 79 GLN B C 1
ATOM 1389 O O . GLN B 1 79 ? -9.625 17.578 9.812 1 98.5 79 GLN B O 1
ATOM 1394 N N . GLU B 1 80 ? -9.492 15.609 10.812 1 98.38 80 GLU B N 1
ATOM 1395 C CA . GLU B 1 80 ? -10.625 14.984 10.125 1 98.38 80 GLU B CA 1
ATOM 1396 C C . GLU B 1 80 ? -10.414 14.961 8.617 1 98.38 80 GLU B C 1
ATOM 1398 O O . GLU B 1 80 ? -11.344 15.203 7.848 1 98.38 80 GLU B O 1
ATOM 1403 N N . VAL B 1 81 ? -9.188 14.867 8.203 1 98.88 81 VAL B N 1
ATOM 1404 C CA . VAL B 1 81 ? -8.883 14.648 6.793 1 98.88 81 VAL B CA 1
ATOM 1405 C C . VAL B 1 81 ? -9.281 13.234 6.391 1 98.88 81 VAL B C 1
ATOM 1407 O O . VAL B 1 81 ? -10.094 13.047 5.48 1 98.88 81 VAL B O 1
ATOM 1410 N N . TRP B 1 82 ? -8.68 12.258 7.07 1 98.88 82 TRP B N 1
ATOM 1411 C CA . TRP B 1 82 ? -9.008 10.852 6.84 1 98.88 82 TRP B CA 1
ATOM 1412 C C . TRP B 1 82 ? -10.312 10.484 7.531 1 98.88 82 TRP B C 1
ATOM 1414 O O . TRP B 1 82 ? -10.484 10.727 8.727 1 98.88 82 TRP B O 1
ATOM 1424 N N . LYS B 1 83 ? -11.188 9.836 6.781 1 98.75 83 LYS B N 1
ATOM 1425 C CA . LYS B 1 83 ? -12.5 9.508 7.336 1 98.75 83 LYS B CA 1
ATOM 1426 C C . LYS B 1 83 ? -12.75 8.008 7.301 1 98.75 83 LYS B C 1
ATOM 1428 O O . LYS B 1 83 ? -13.578 7.488 8.062 1 98.75 83 LYS B O 1
ATOM 1433 N N . ASP B 1 84 ? -12.242 7.27 6.434 1 98.5 84 ASP B N 1
ATOM 1434 C CA . ASP B 1 84 ? -12.328 5.82 6.301 1 98.5 84 ASP B CA 1
ATOM 1435 C C . ASP B 1 84 ? -10.938 5.184 6.305 1 98.5 84 ASP B C 1
ATOM 1437 O O . ASP B 1 84 ? -10.203 5.281 5.32 1 98.5 84 ASP B O 1
ATOM 1441 N N . ILE B 1 85 ? -10.594 4.52 7.43 1 98.81 85 ILE B N 1
ATOM 1442 C CA . ILE B 1 85 ? -9.234 4.023 7.629 1 98.81 85 ILE B CA 1
ATOM 1443 C C . ILE B 1 85 ? -9.258 2.508 7.809 1 98.81 85 ILE B C 1
ATOM 1445 O O . ILE B 1 85 ? -10.039 1.983 8.609 1 98.81 85 ILE B O 1
ATOM 1449 N N . SER B 1 86 ? -8.484 1.837 7.051 1 98.38 86 SER B N 1
ATOM 1450 C CA . SER B 1 86 ? -8.242 0.404 7.188 1 98.38 86 SER B CA 1
ATOM 1451 C C . SER B 1 86 ? -6.793 0.121 7.559 1 98.38 86 SER B C 1
ATOM 1453 O O . SER B 1 86 ? -5.875 0.727 7 1 98.38 86 SER B O 1
ATOM 1455 N N . VAL B 1 87 ? -6.621 -0.734 8.539 1 98.75 87 VAL B N 1
ATOM 1456 C CA . VAL B 1 87 ? -5.309 -1.194 8.977 1 98.75 87 VAL B CA 1
ATOM 1457 C C . VAL B 1 87 ? -5.227 -2.715 8.852 1 98.75 87 VAL B C 1
ATOM 1459 O O . VAL B 1 87 ? -6.035 -3.434 9.453 1 98.75 87 VAL B O 1
ATOM 1462 N N . LEU B 1 88 ? -4.27 -3.209 8.102 1 98.56 88 LEU B N 1
ATOM 1463 C CA . LEU B 1 88 ? -4.102 -4.648 7.945 1 98.56 88 LEU B CA 1
ATOM 1464 C C . LEU B 1 88 ? -2.639 -5.047 8.125 1 98.56 88 LEU B C 1
ATOM 1466 O O . LEU B 1 88 ? -1.738 -4.352 7.652 1 98.56 88 LEU B O 1
ATOM 1470 N N . PRO B 1 89 ? -2.42 -6.203 8.812 1 98.81 89 PRO B N 1
ATOM 1471 C CA . PRO B 1 89 ? -1.047 -6.719 8.797 1 98.81 89 PRO B CA 1
ATOM 1472 C C . PRO B 1 89 ? -0.527 -6.98 7.387 1 98.81 89 PRO B C 1
ATOM 1474 O O . PRO B 1 89 ? -1.28 -7.434 6.523 1 98.81 89 PRO B O 1
ATOM 1477 N N . PHE B 1 90 ? 0.665 -6.637 7.141 1 98.75 90 PHE B N 1
ATOM 1478 C CA . PHE B 1 90 ? 1.343 -6.723 5.852 1 98.75 90 PHE B CA 1
ATOM 1479 C C . PHE B 1 90 ? 2.725 -7.348 6.008 1 98.75 90 PHE B C 1
ATOM 1481 O O . PHE B 1 90 ? 3.469 -7 6.93 1 98.75 90 PHE B O 1
ATOM 1488 N N . GLN B 1 91 ? 3.039 -8.289 5.23 1 97.56 91 GLN B N 1
ATOM 1489 C CA . GLN B 1 91 ? 4.379 -8.867 5.207 1 97.56 91 GLN B CA 1
ATOM 1490 C C . GLN B 1 91 ? 5.117 -8.492 3.928 1 97.56 91 GLN B C 1
ATOM 1492 O O . GLN B 1 91 ? 4.73 -8.914 2.836 1 97.56 91 GLN B O 1
ATOM 1497 N N . VAL B 1 92 ? 6.184 -7.738 4.098 1 98.19 92 VAL B N 1
ATOM 1498 C CA . VAL B 1 92 ? 6.965 -7.371 2.918 1 98.19 92 VAL B CA 1
ATOM 1499 C C . VAL B 1 92 ? 7.609 -8.617 2.32 1 98.19 92 VAL B C 1
ATOM 1501 O O . VAL B 1 92 ? 8.375 -9.312 2.992 1 98.19 92 VAL B O 1
ATOM 1504 N N . ALA B 1 93 ? 7.25 -8.906 1.029 1 98.25 93 ALA B N 1
ATOM 1505 C CA . ALA B 1 93 ? 7.863 -10.055 0.366 1 98.25 93 ALA B CA 1
ATOM 1506 C C . ALA B 1 93 ? 9.383 -9.914 0.319 1 98.25 93 ALA B C 1
ATOM 1508 O O . ALA B 1 93 ? 9.906 -8.828 0.067 1 98.25 93 ALA B O 1
ATOM 1509 N N . PRO B 1 94 ? 10.086 -10.977 0.584 1 97.5 94 PRO B N 1
ATOM 1510 C CA . PRO B 1 94 ? 11.547 -10.938 0.621 1 97.5 94 PRO B CA 1
ATOM 1511 C C . PRO B 1 94 ? 12.172 -10.914 -0.772 1 97.5 94 PRO B C 1
ATOM 1513 O O . PRO B 1 94 ? 12.727 -11.922 -1.222 1 97.5 94 PRO B O 1
ATOM 1516 N N . LEU B 1 95 ? 12.133 -9.844 -1.463 1 97.94 95 LEU B N 1
ATOM 1517 C CA . LEU B 1 95 ? 12.641 -9.633 -2.814 1 97.94 95 LEU B CA 1
ATOM 1518 C C . LEU B 1 95 ? 13.789 -8.633 -2.812 1 97.94 95 LEU B C 1
ATOM 1520 O O . LEU B 1 95 ? 14.078 -8.016 -1.783 1 97.94 95 LEU B O 1
ATOM 1524 N N . LYS B 1 96 ? 14.453 -8.516 -3.949 1 97.12 96 LYS B N 1
ATOM 1525 C CA . LYS B 1 96 ? 15.531 -7.543 -4.109 1 97.12 96 LYS B CA 1
ATOM 1526 C C . LYS B 1 96 ? 14.984 -6.203 -4.605 1 97.12 96 LYS B C 1
ATOM 1528 O O . LYS B 1 96 ? 15.086 -5.887 -5.793 1 97.12 96 LYS B O 1
ATOM 1533 N N . TYR B 1 97 ? 14.508 -5.434 -3.701 1 97.94 97 TYR B N 1
ATOM 1534 C CA . TYR B 1 97 ? 13.906 -4.152 -4.051 1 97.94 97 TYR B CA 1
ATOM 1535 C C . TYR B 1 97 ? 14.984 -3.098 -4.301 1 97.94 97 TYR B C 1
ATOM 1537 O O . TYR B 1 97 ? 16.016 -3.084 -3.629 1 97.94 97 TYR B O 1
ATOM 1545 N N . ARG B 1 98 ? 14.711 -2.205 -5.176 1 96.56 98 ARG B N 1
ATOM 1546 C CA . ARG B 1 98 ? 15.523 -1 -5.289 1 96.56 98 ARG B CA 1
ATOM 1547 C C . ARG B 1 98 ? 15.102 0.047 -4.266 1 96.56 98 ARG B C 1
ATOM 1549 O O . ARG B 1 98 ? 13.93 0.131 -3.904 1 96.56 98 ARG B O 1
ATOM 1556 N N . PRO B 1 99 ? 16.062 0.858 -3.738 1 95.44 99 PRO B N 1
ATOM 1557 C CA . PRO B 1 99 ? 15.656 1.95 -2.85 1 95.44 99 PRO B CA 1
ATOM 1558 C C . PRO B 1 99 ? 14.625 2.877 -3.484 1 95.44 99 PRO B C 1
ATOM 1560 O O . PRO B 1 99 ? 14.656 3.107 -4.695 1 95.44 99 PRO B O 1
ATOM 1563 N N . LEU B 1 100 ? 13.844 3.377 -2.455 1 93.62 100 LEU B N 1
ATOM 1564 C CA . LEU B 1 100 ? 12.875 4.355 -2.936 1 93.62 100 LEU B CA 1
ATOM 1565 C C . LEU B 1 100 ? 13.57 5.645 -3.357 1 93.62 100 LEU B C 1
ATOM 1567 O O . LEU B 1 100 ? 14.438 6.152 -2.641 1 93.62 100 LEU B O 1
ATOM 1571 N N . PHE B 1 101 ? 13.5 6.215 -4.445 1 76.25 101 PHE B N 1
ATOM 1572 C CA . PHE B 1 101 ? 14.125 7.395 -5.031 1 76.25 101 PHE B CA 1
ATOM 1573 C C . PHE B 1 101 ? 15.633 7.207 -5.16 1 76.25 101 PHE B C 1
ATOM 1575 O O . PHE B 1 101 ? 16.375 8.188 -5.277 1 76.25 101 PHE B O 1
ATOM 1582 N N . ALA B 1 102 ? 16.359 6.023 -5.078 1 55.66 102 ALA B N 1
ATOM 1583 C CA . ALA B 1 102 ? 17.797 5.82 -5.156 1 55.66 102 ALA B CA 1
ATOM 1584 C C . ALA B 1 102 ? 18.422 6.77 -6.172 1 55.66 102 ALA B C 1
ATOM 1586 O O . ALA B 1 102 ? 19.656 6.816 -6.309 1 55.66 102 ALA B O 1
ATOM 1587 N N . GLY B 1 103 ? 18.656 7.973 -6.047 1 41.25 103 GLY B N 1
ATOM 1588 C CA . GLY B 1 103 ? 19.562 8.938 -6.656 1 41.25 103 GLY B CA 1
ATOM 1589 C C . GLY B 1 103 ? 19.297 9.156 -8.133 1 41.25 103 GLY B C 1
ATOM 1590 O O . GLY B 1 103 ? 18.75 8.281 -8.805 1 41.25 103 GLY B O 1
#

InterPro domains:
  IPR005545 YCII-related [PF03795] (1-90)
  IPR011008 Dimeric alpha-beta barrel [SSF54909] (2-92)
  IPR051807 Secondary metabolite biosynthesis-associated protein [PTHR33606] (3-95)

Solvent-accessible surface area (backbone atoms only — not comparable to full-atom values): 10689 Å² total; per-residue (Å²): 79,41,26,37,36,42,29,27,39,42,85,55,92,58,27,66,60,41,38,63,70,30,39,67,62,34,47,65,60,47,41,59,32,13,57,73,46,32,27,62,50,43,29,45,25,29,52,99,85,63,48,75,50,28,34,42,34,32,38,46,37,87,42,70,69,54,47,53,55,54,45,66,70,30,42,41,48,69,59,56,18,44,67,50,76,46,78,37,46,33,48,77,52,96,62,56,50,44,50,76,77,57,119,82,40,25,38,37,43,30,26,38,42,86,57,92,58,28,66,60,40,38,62,69,30,40,66,59,33,48,64,59,48,41,59,32,13,58,72,44,32,27,62,48,41,28,46,25,27,51,98,84,65,48,74,48,29,33,42,34,32,39,46,38,87,43,71,71,53,46,53,55,54,44,64,69,30,41,42,46,68,59,57,17,44,67,49,77,47,78,38,46,33,46,75,54,93,62,59,50,44,48,75,79,69,120

Radius of gyration: 16.67 Å; Cα contacts (8 Å, |Δi|>4): 418; chains: 2; bounding box: 38×47×37 Å

pLDDT: mean 96.92, std 7.41, range [39.31, 98.94]

Nearest PDB structures (foldseek):
  1mwq-assembly1_A  TM=8.813E-01  e=1.481E-08  Haemophilus influenzae
  4lbp-assembly1_A  TM=8.731E-01  e=4.254E-08  Burkholderia cepacia
  7byw-assembly1_B  TM=4.856E-01  e=2.435E-02  Paracidovorax avenae ATCC 19860
  2op5-assembly2_C  TM=5.187E-01  e=6.995E-02  uncultured marine organism
  1t0t-assembly1_V  TM=4.549E-01  e=9.728E-02  Geobacillus stearothermophilus

Secondary structure (DSSP, 8-state):
-EEEEEEEE--STTHHHHHHHHHHHHHHHHHHHHHHTSEEEEEEEE-TTS-EEEEEEEEE-SSHHHHHHHHHTSHHHHTT-EEEEEEEEB------PPPTT--/-EEEEEEEE--STTHHHHHHHHHHHHHHHHHHHHHHTSEEEEEEEE-TTS-EEEEEEEEE-SSHHHHHHHHHTSHHHHTT-EEEEEEEEB------PPPTT--

Sequence (206 aa):
MPFMVLAYDGKDAEAPARRQAARPAHFARVAPEAESGRLLIGGPLTDADGRMIGSMMVLDLPNEAAVHAWLADDPYVRQEVWKDISVLPFQVAPLKYRPLFAGMPFMVLAYDGKDAEAPARRQAARPAHFARVAPEAESGRLLIGGPLTDADGRMIGSMMVLDLPNEAAVHAWLADDPYVRQEVWKDISVLPFQVAPLKYRPLFAG

Foldseek 3Di:
DKKKKWFWFDDDPCLQVLCVVLVVVLCVLCVVCVVVCQWVDKDFDADPVRHTTTMITMGRDDDPVVVVVSQCPGSCVVSRGTDDMDMDDDDDPPDDDDDDPPD/DKKKKWFWFDDDPCLQVLCVVLVVVLCVLCVVCVVVCQWVDKDFDADPVRHTTTMITMGRDDDPVVVVVSQCPGSCVVSRGTDDMDMDDDDDPPDDDDDDVND

Organism: NCBI:txid207340